Protein AF-A0A0L0LMF9-F1 (afdb_monomer)

pLDDT: mean 89.51, std 10.09, range [42.53, 98.56]

Solvent-accessible surface area (backbone atoms only — not comparable to full-atom values): 13809 Å² total; per-residue (Å²): 118,90,74,51,60,65,56,55,60,66,45,49,64,57,49,50,52,52,50,50,46,48,54,51,46,51,50,54,50,37,60,72,52,73,46,78,56,67,59,53,53,75,69,63,35,60,9,50,51,41,33,52,51,20,43,52,50,6,49,52,45,20,50,51,11,60,71,67,48,87,76,81,86,41,71,69,61,45,50,51,55,45,50,52,53,45,54,51,48,46,53,51,55,55,50,50,54,52,47,39,39,61,65,62,39,63,90,43,64,53,60,59,41,20,72,72,46,23,40,2,50,13,35,26,46,19,16,43,30,36,13,49,9,38,21,39,12,22,8,47,42,18,37,83,65,41,69,63,56,26,54,51,35,33,52,52,43,54,50,48,54,41,48,50,54,50,49,50,21,66,76,68,42,77,45,56,55,60,48,34,19,72,72,42,30,45,12,29,6,37,38,51,3,26,51,33,31,20,46,17,45,42,40,13,62,43,30,25,54,77,68,84,44,70,74,60,51,55,48,50,27,53,53,44,46,55,51,39,53,53,46,51,54,51,42,46,49,48,26,40,64,73,69,53,66,83,54,52,75,68,51,27,45,76,69,49,32,44,69,60,20,47,55,42,20,51,45,32,28,49,54,30,48,57,54,48,60,74,78,113

Mean predicted aligned error: 5.06 Å

Sequence (280 aa):
MTALLPKLLLLLPYLGVAVLTLVISDFLLRIRERSTSSAEFLAGNNAIGLRRGGFLLGTLIGFSGILVGESSGNLTADLIVTAEYAGLLIVMMQIALLVNDALVLPNVANSSAVKGGNSAVAATEVGSMVATGLIAHAAIGGANGGMLPVIAFFALGQLALVFMAWSFSLVHGKAALVKEVEAGNLSAGVIMGAKFWAFGLIIAMAAGGQFTGWAEDLTAFGITAAAGLLFLYIAGWLVDFLIVRWQTLEQMVSTKNVASALAYGGGQVGMAYAVSVLVF

Radius of gyration: 19.15 Å; Cα contacts (8 Å, |Δi|>4): 407; chains: 1; bounding box: 56×45×50 Å

Structure (mmCIF, N/CA/C/O backbone):
data_AF-A0A0L0LMF9-F1
#
_entry.id   AF-A0A0L0LMF9-F1
#
loop_
_atom_site.group_PDB
_atom_site.id
_atom_site.type_symbol
_atom_site.label_atom_id
_atom_site.label_alt_id
_atom_site.label_comp_id
_atom_site.label_asym_id
_atom_site.label_entity_id
_atom_site.label_seq_id
_atom_site.pdbx_PDB_ins_code
_atom_site.Cartn_x
_atom_site.Cartn_y
_atom_site.Cartn_z
_atom_site.occupancy
_atom_site.B_iso_or_equiv
_atom_site.auth_seq_id
_atom_site.auth_comp_id
_atom_site.auth_asym_id
_atom_site.auth_atom_id
_atom_site.pdbx_PDB_model_num
ATOM 1 N N . MET A 1 1 ? 34.994 12.174 -0.361 1.00 53.03 1 MET A N 1
ATOM 2 C CA . MET A 1 1 ? 34.018 13.255 -0.659 1.00 53.03 1 MET A CA 1
ATOM 3 C C . MET A 1 1 ? 33.922 13.612 -2.146 1.00 53.03 1 MET A C 1
ATOM 5 O O . MET A 1 1 ? 32.840 13.974 -2.583 1.00 53.03 1 MET A O 1
ATOM 9 N N . THR A 1 2 ? 34.984 13.465 -2.944 1.00 58.16 2 THR A N 1
ATOM 10 C CA . THR A 1 2 ? 35.048 13.866 -4.367 1.00 58.16 2 THR A CA 1
ATOM 11 C C . THR A 1 2 ? 34.159 13.071 -5.342 1.00 58.16 2 THR A C 1
ATOM 13 O O . THR A 1 2 ? 33.887 13.561 -6.429 1.00 58.16 2 THR A O 1
ATOM 16 N N . ALA A 1 3 ? 33.634 11.899 -4.958 1.00 68.69 3 ALA A N 1
ATOM 17 C CA . ALA A 1 3 ? 32.746 11.076 -5.799 1.00 68.69 3 ALA A CA 1
ATOM 18 C C . ALA A 1 3 ? 31.245 11.153 -5.433 1.00 68.69 3 ALA A C 1
ATOM 20 O O . ALA A 1 3 ? 30.414 10.558 -6.115 1.00 68.69 3 ALA A O 1
ATOM 21 N N . LEU A 1 4 ? 30.887 11.851 -4.348 1.00 75.00 4 LEU A N 1
ATOM 22 C CA . LEU A 1 4 ? 29.507 11.915 -3.839 1.00 75.00 4 LEU A CA 1
ATOM 23 C C . LEU A 1 4 ? 28.698 13.030 -4.507 1.00 75.00 4 LEU A C 1
ATOM 25 O O . LEU A 1 4 ? 27.553 12.816 -4.890 1.00 75.00 4 LEU A O 1
ATOM 29 N N . LEU A 1 5 ? 29.312 14.200 -4.696 1.00 78.81 5 LEU A N 1
ATOM 30 C CA . LEU A 1 5 ? 28.641 15.367 -5.267 1.00 78.81 5 LEU A CA 1
ATOM 31 C C . LEU A 1 5 ? 28.104 15.123 -6.695 1.00 78.81 5 LEU A C 1
ATOM 33 O O . LEU A 1 5 ? 26.936 15.430 -6.926 1.00 78.81 5 LEU A O 1
ATOM 37 N N . PRO A 1 6 ? 28.855 14.505 -7.632 1.00 81.44 6 PRO A N 1
ATOM 38 C CA . PRO A 1 6 ? 28.334 14.221 -8.972 1.00 81.44 6 PRO A CA 1
ATOM 39 C C . PRO A 1 6 ? 27.151 13.242 -8.960 1.00 81.44 6 PRO A C 1
ATOM 41 O O . PRO A 1 6 ? 26.196 13.425 -9.708 1.00 81.44 6 PRO A O 1
ATOM 44 N N . LYS A 1 7 ? 27.173 12.238 -8.070 1.00 79.31 7 LYS A N 1
ATOM 45 C CA . LYS A 1 7 ? 26.067 11.280 -7.914 1.00 79.31 7 LYS A CA 1
ATOM 46 C C . LYS A 1 7 ? 24.803 11.955 -7.384 1.00 79.31 7 LYS A C 1
ATOM 48 O O . LYS A 1 7 ? 23.722 11.690 -7.890 1.00 79.31 7 LYS A O 1
ATOM 53 N N . LEU A 1 8 ? 24.937 12.855 -6.409 1.00 81.00 8 LEU A N 1
ATOM 54 C CA . LEU A 1 8 ? 23.803 13.608 -5.864 1.00 81.00 8 LEU A CA 1
ATOM 55 C C . LEU A 1 8 ? 23.177 14.545 -6.904 1.00 81.00 8 LEU A C 1
ATOM 57 O O . LEU A 1 8 ? 21.956 14.647 -6.973 1.00 81.00 8 LEU A O 1
ATOM 61 N N . LEU A 1 9 ? 23.994 15.191 -7.741 1.00 84.44 9 LEU A N 1
ATOM 62 C CA . LEU A 1 9 ? 23.497 16.052 -8.819 1.00 84.44 9 LEU A CA 1
ATOM 63 C C . LEU A 1 9 ? 22.709 15.263 -9.873 1.00 84.44 9 LEU A C 1
ATOM 65 O O . LEU A 1 9 ? 21.693 15.754 -10.359 1.00 84.44 9 LEU A O 1
ATOM 69 N N . LEU A 1 10 ? 23.125 14.029 -10.174 1.00 84.69 10 LEU A N 1
ATOM 70 C CA . LEU A 1 10 ? 22.403 13.141 -11.089 1.00 84.69 10 LEU A CA 1
ATOM 71 C C . LEU A 1 10 ? 21.043 12.683 -10.550 1.00 84.69 10 LEU A C 1
ATOM 73 O O . LEU A 1 10 ? 20.192 12.321 -11.351 1.00 84.69 10 LEU A O 1
ATOM 77 N N . LEU A 1 11 ? 20.805 12.729 -9.234 1.00 85.81 11 LEU A N 1
ATOM 78 C CA . LEU A 1 11 ? 19.508 12.378 -8.640 1.00 85.81 11 LEU A CA 1
ATOM 79 C C . LEU A 1 11 ? 18.470 13.503 -8.747 1.00 85.81 11 LEU A C 1
ATOM 81 O O . LEU A 1 11 ? 17.275 13.232 -8.646 1.00 85.81 11 LEU A O 1
ATOM 85 N N . LEU A 1 12 ? 18.888 14.758 -8.957 1.00 90.06 12 LEU A N 1
ATOM 86 C CA . LEU A 1 12 ? 17.972 15.906 -8.979 1.00 90.06 12 LEU A CA 1
ATOM 87 C C . LEU A 1 12 ? 16.895 15.815 -10.075 1.00 90.06 12 LEU A C 1
ATOM 89 O O . LEU A 1 12 ? 15.735 16.092 -9.766 1.00 90.06 12 LEU A O 1
ATOM 93 N N . PRO A 1 13 ? 17.203 15.404 -11.322 1.00 92.69 13 PRO A N 1
ATOM 94 C CA . PRO A 1 13 ? 16.177 15.225 -12.346 1.00 92.69 13 PRO A CA 1
ATOM 95 C C . PRO A 1 13 ? 15.153 14.142 -11.977 1.00 92.69 13 PRO A C 1
ATOM 97 O O . PRO A 1 13 ? 13.953 14.375 -12.105 1.00 92.69 13 PRO A O 1
ATOM 100 N N . TYR A 1 14 ? 15.603 13.003 -11.436 1.00 92.75 14 TYR A N 1
ATOM 101 C CA . TYR A 1 14 ? 14.717 11.924 -10.977 1.00 92.75 14 TYR A CA 1
ATOM 102 C C . TYR A 1 14 ? 13.846 12.360 -9.797 1.00 92.75 14 TYR A C 1
ATOM 104 O O . TYR A 1 14 ? 12.657 12.051 -9.761 1.00 92.75 14 TYR A O 1
ATOM 112 N N . LEU A 1 15 ? 14.403 13.144 -8.866 1.00 92.69 15 LEU A N 1
ATOM 113 C CA . LEU A 1 15 ? 13.636 13.781 -7.797 1.00 92.69 15 LEU A CA 1
ATOM 114 C C . LEU A 1 15 ? 12.569 14.725 -8.368 1.00 92.69 15 LEU A C 1
ATOM 116 O O . LEU A 1 15 ? 11.448 14.746 -7.870 1.00 92.69 15 LEU A O 1
ATOM 120 N N . GLY A 1 16 ? 12.889 15.470 -9.430 1.00 95.62 16 GLY A N 1
ATOM 121 C CA . GLY A 1 16 ? 11.922 16.290 -10.157 1.00 95.62 16 GLY A CA 1
ATOM 122 C C . GLY A 1 16 ? 10.739 15.468 -10.674 1.00 95.62 16 GLY A C 1
ATOM 123 O O . GLY A 1 16 ? 9.590 15.832 -10.427 1.00 95.62 16 GLY A O 1
ATOM 124 N N . VAL A 1 17 ? 11.003 14.321 -11.309 1.00 96.88 17 VAL A N 1
ATOM 125 C CA . VAL A 1 17 ? 9.946 13.403 -11.774 1.00 96.88 17 VAL A CA 1
ATOM 126 C C . VAL A 1 17 ? 9.158 12.814 -10.597 1.00 96.88 17 VAL A C 1
ATOM 128 O O . VAL A 1 17 ? 7.930 12.753 -10.660 1.00 96.88 17 VAL A O 1
ATOM 131 N N . ALA A 1 18 ? 9.817 12.454 -9.493 1.00 96.25 18 ALA A N 1
ATOM 132 C CA . ALA A 1 18 ? 9.153 11.959 -8.284 1.00 96.25 18 ALA A CA 1
ATOM 133 C C . ALA A 1 18 ? 8.195 13.004 -7.686 1.00 96.25 18 ALA A C 1
ATOM 135 O O . ALA A 1 18 ? 7.046 12.699 -7.364 1.00 96.25 18 ALA A O 1
ATOM 136 N N . VAL A 1 19 ? 8.638 14.262 -7.588 1.00 96.81 19 VAL A N 1
ATOM 137 C CA . VAL A 1 19 ? 7.816 15.378 -7.099 1.00 96.81 19 VAL A CA 1
ATOM 138 C C . VAL A 1 19 ? 6.634 15.628 -8.032 1.00 96.81 19 VAL A C 1
ATOM 140 O O . VAL A 1 19 ? 5.511 15.776 -7.554 1.00 96.81 19 VAL A O 1
ATOM 143 N N . LEU A 1 20 ? 6.843 15.621 -9.353 1.00 97.56 20 LEU A N 1
ATOM 144 C CA . LEU A 1 20 ? 5.748 15.746 -10.320 1.00 97.56 20 LEU A CA 1
ATOM 145 C C . LEU A 1 20 ? 4.743 14.597 -10.184 1.00 97.56 20 LEU A C 1
ATOM 147 O O . LEU A 1 20 ? 3.538 14.840 -10.175 1.00 97.56 20 LEU A O 1
ATOM 151 N N . THR A 1 21 ? 5.228 13.369 -9.997 1.00 97.94 21 THR A N 1
ATOM 152 C CA . THR A 1 21 ? 4.391 12.183 -9.767 1.00 97.94 21 THR A CA 1
ATOM 153 C C . THR A 1 21 ? 3.502 12.371 -8.543 1.00 97.94 21 THR A C 1
ATOM 155 O O . THR A 1 21 ? 2.294 12.143 -8.619 1.00 97.94 21 THR A O 1
ATOM 158 N N . LEU A 1 22 ? 4.065 12.855 -7.431 1.00 95.94 22 LEU A N 1
ATOM 159 C CA . LEU A 1 22 ? 3.297 13.158 -6.225 1.00 95.94 22 LEU A CA 1
ATOM 160 C C . LEU A 1 22 ? 2.266 14.259 -6.455 1.00 95.94 22 LEU A C 1
ATOM 162 O O . LEU A 1 22 ? 1.112 14.094 -6.073 1.00 95.94 22 LEU A O 1
ATOM 166 N N . VAL A 1 23 ? 2.665 15.371 -7.077 1.00 95.81 23 VAL A N 1
ATOM 167 C CA . VAL A 1 23 ? 1.785 16.525 -7.308 1.00 95.81 23 VAL A CA 1
ATOM 168 C C . VAL A 1 23 ? 0.602 16.142 -8.194 1.00 95.81 23 VAL A C 1
ATOM 170 O O . VAL A 1 23 ? -0.532 16.518 -7.893 1.00 95.81 23 VAL A O 1
ATOM 173 N N . ILE A 1 24 ? 0.844 15.375 -9.259 1.00 97.00 24 ILE A N 1
ATOM 174 C CA . ILE A 1 24 ? -0.209 14.913 -10.169 1.00 97.00 24 ILE A CA 1
ATOM 175 C C . ILE A 1 24 ? -1.116 13.902 -9.462 1.00 97.00 24 ILE A C 1
ATOM 177 O O . ILE A 1 24 ? -2.335 14.065 -9.492 1.00 97.00 24 ILE A O 1
ATOM 181 N N . SER A 1 25 ? -0.552 12.900 -8.780 1.00 95.69 25 SER A N 1
ATOM 182 C CA . SER A 1 25 ? -1.340 11.891 -8.053 1.00 95.69 25 SER A CA 1
ATOM 183 C C . SER A 1 25 ? -2.226 12.542 -6.987 1.00 95.69 25 SER A C 1
ATOM 185 O O . SER A 1 25 ? -3.420 12.263 -6.893 1.00 95.69 25 SER A O 1
ATOM 187 N N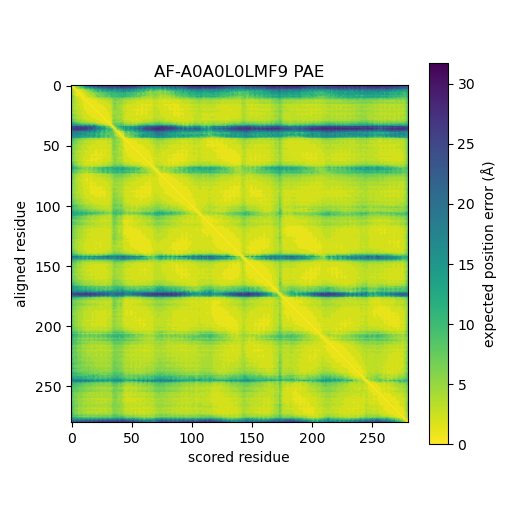 . ASP A 1 26 ? -1.664 13.480 -6.225 1.00 93.00 26 ASP A N 1
ATOM 188 C CA . ASP A 1 26 ? -2.382 14.275 -5.233 1.00 93.00 26 ASP A CA 1
ATOM 189 C C . ASP A 1 26 ? -3.517 15.105 -5.839 1.00 93.00 26 ASP A C 1
ATOM 191 O O . ASP A 1 26 ? -4.615 15.194 -5.289 1.00 93.00 26 ASP A O 1
ATOM 195 N N . PHE A 1 27 ? -3.257 15.746 -6.977 1.00 92.38 27 PHE A N 1
ATOM 196 C CA . PHE A 1 27 ? -4.260 16.520 -7.693 1.00 92.38 27 PHE A CA 1
ATOM 197 C C . PHE A 1 27 ? -5.433 15.639 -8.148 1.00 92.38 27 PHE A C 1
ATOM 199 O O . PHE A 1 27 ? -6.592 16.008 -7.946 1.00 92.38 27 PHE A O 1
ATOM 206 N N . LEU A 1 28 ? -5.152 14.449 -8.686 1.00 93.06 28 LEU A N 1
ATOM 207 C CA . LEU A 1 28 ? -6.183 13.492 -9.093 1.00 93.06 28 LEU A CA 1
ATOM 208 C C . LEU A 1 28 ? -6.985 12.958 -7.897 1.00 93.06 28 LEU A C 1
ATOM 210 O O . LEU A 1 28 ? -8.206 12.812 -7.996 1.00 93.06 28 LEU A O 1
ATOM 214 N N . LEU A 1 29 ? -6.332 12.711 -6.757 1.00 90.69 29 LEU A N 1
ATOM 215 C CA . LEU A 1 29 ? -7.013 12.345 -5.513 1.00 90.69 29 LEU A CA 1
ATOM 216 C C . LEU A 1 29 ? -7.988 13.446 -5.066 1.00 90.69 29 LEU A C 1
ATOM 218 O O . LEU A 1 29 ? -9.147 13.157 -4.771 1.00 90.69 29 LEU A O 1
ATOM 222 N N . ARG A 1 30 ? -7.566 14.716 -5.103 1.00 87.44 30 ARG A N 1
ATOM 223 C CA . ARG A 1 30 ? -8.426 15.860 -4.750 1.00 87.44 30 ARG A CA 1
ATOM 224 C C . ARG A 1 30 ? -9.643 15.997 -5.665 1.00 87.44 30 ARG A C 1
ATOM 226 O O . ARG A 1 30 ? -10.746 16.254 -5.178 1.00 87.44 30 ARG A O 1
ATOM 233 N N . ILE A 1 31 ? -9.469 15.787 -6.975 1.00 86.44 31 ILE A N 1
ATOM 234 C CA . ILE A 1 31 ? -10.590 15.765 -7.932 1.00 86.44 31 ILE A CA 1
ATOM 235 C C . ILE A 1 31 ? -11.597 14.685 -7.537 1.00 86.44 31 ILE A C 1
ATOM 237 O O . ILE A 1 31 ? -12.797 14.958 -7.459 1.00 86.44 31 ILE A O 1
ATOM 241 N N . ARG A 1 32 ? -11.113 13.469 -7.264 1.00 83.38 32 ARG A N 1
ATOM 242 C CA . ARG A 1 32 ? -11.959 12.337 -6.871 1.00 83.38 32 ARG A CA 1
ATOM 243 C C . ARG A 1 32 ? -12.747 12.633 -5.603 1.00 83.38 32 ARG A C 1
ATOM 245 O O . ARG A 1 32 ? -13.941 12.355 -5.542 1.00 83.38 32 ARG A O 1
ATOM 252 N N . GLU A 1 33 ? -12.096 13.223 -4.612 1.00 78.38 33 GLU A N 1
ATOM 253 C CA . GLU A 1 33 ? -12.740 13.559 -3.350 1.00 78.38 33 GLU A CA 1
ATOM 254 C C . GLU A 1 33 ? -13.797 14.656 -3.514 1.00 78.38 33 GLU A C 1
ATOM 256 O O . GLU A 1 33 ? -14.618 14.817 -2.618 1.00 78.38 33 GLU A O 1
ATOM 261 N N . ARG A 1 34 ? -13.842 15.396 -4.636 1.00 72.31 34 ARG A N 1
ATOM 262 C CA . ARG A 1 34 ? -14.682 16.598 -4.813 1.00 72.31 34 ARG A CA 1
ATOM 263 C C . ARG A 1 34 ? -14.535 17.553 -3.621 1.00 72.31 34 ARG A C 1
ATOM 265 O O . ARG A 1 34 ? -15.528 18.071 -3.108 1.00 72.31 34 ARG A O 1
ATOM 272 N N . SER A 1 35 ? -13.327 17.678 -3.076 1.00 57.75 35 SER A N 1
ATOM 273 C CA . SER A 1 35 ? -13.041 18.538 -1.928 1.00 57.75 35 SER A CA 1
ATOM 274 C C . SER A 1 35 ? -12.207 19.728 -2.377 1.00 57.75 35 SER A C 1
ATOM 276 O O . SER A 1 35 ? -11.198 19.575 -3.064 1.00 57.75 35 SER A O 1
ATOM 278 N N . THR A 1 36 ? -12.586 20.928 -1.942 1.00 54.53 36 THR A N 1
ATOM 279 C CA . THR A 1 36 ? -11.653 22.053 -1.827 1.00 54.53 36 THR A CA 1
ATOM 280 C C . THR A 1 36 ? -10.790 21.808 -0.583 1.00 54.53 36 THR A C 1
ATOM 282 O O . THR A 1 36 ? -10.945 22.494 0.428 1.00 54.53 36 THR A O 1
ATOM 285 N N . SER A 1 37 ? -9.929 20.780 -0.634 1.00 55.88 37 SER A N 1
ATOM 286 C CA . SER A 1 37 ? -9.263 20.141 0.519 1.00 55.88 37 SER A CA 1
ATOM 287 C C . SER A 1 37 ? -8.505 21.085 1.455 1.00 55.88 37 SER A C 1
ATOM 289 O O . SER A 1 37 ? -8.193 20.702 2.578 1.00 55.88 37 SER A O 1
ATOM 291 N N . SER A 1 38 ? -8.215 22.320 1.043 1.00 58.41 38 SER A N 1
ATOM 292 C CA . SER A 1 38 ? -7.580 23.326 1.891 1.00 58.41 38 SER A CA 1
ATOM 293 C C . SER A 1 38 ? -8.402 23.629 3.148 1.00 58.41 38 SER A C 1
ATOM 295 O O . SER A 1 38 ? -7.829 23.697 4.224 1.00 58.41 38 SER A O 1
ATOM 297 N N . ALA A 1 39 ? -9.731 23.763 3.060 1.00 61.56 39 ALA A N 1
ATOM 298 C CA . ALA A 1 39 ? -10.544 24.156 4.217 1.00 61.56 39 ALA A CA 1
ATOM 299 C C . ALA A 1 39 ? -10.689 23.027 5.254 1.00 61.56 39 ALA A C 1
ATOM 301 O O . ALA A 1 39 ? -10.531 23.266 6.445 1.00 61.56 39 ALA A O 1
ATOM 302 N N . GLU A 1 40 ? -10.933 21.791 4.809 1.00 63.25 40 GLU A N 1
ATOM 303 C CA . GLU A 1 40 ? -11.112 20.628 5.695 1.00 63.25 40 GLU A CA 1
ATOM 304 C C . GLU A 1 40 ? -9.788 20.179 6.337 1.00 63.25 40 GLU A C 1
ATOM 306 O O . GLU A 1 40 ? -9.759 19.777 7.501 1.00 63.25 40 GLU A O 1
ATOM 311 N N . PHE A 1 41 ? -8.673 20.286 5.603 1.00 63.38 41 PHE A N 1
ATOM 312 C CA . PHE A 1 41 ? -7.341 20.009 6.140 1.00 63.38 41 PHE A CA 1
ATOM 313 C C . PHE A 1 41 ? -6.914 21.082 7.152 1.00 63.38 41 PHE A C 1
ATOM 315 O O . PHE A 1 41 ? -6.427 20.747 8.229 1.00 63.38 41 PHE A O 1
ATOM 322 N N . LEU A 1 42 ? -7.155 22.366 6.853 1.00 64.12 42 LEU A N 1
ATOM 323 C CA . LEU A 1 42 ? -6.916 23.469 7.796 1.00 64.12 42 LEU A CA 1
ATOM 324 C C . LEU A 1 42 ? -7.856 23.419 9.011 1.00 64.12 42 LEU A C 1
ATOM 326 O O . LEU A 1 42 ? -7.495 23.916 10.073 1.00 64.12 42 LEU A O 1
ATOM 330 N N . ALA A 1 43 ? -9.021 22.779 8.881 1.00 72.31 43 ALA A N 1
ATOM 331 C CA . ALA A 1 43 ? -9.929 22.493 9.990 1.00 72.31 43 ALA A CA 1
ATOM 332 C C . ALA A 1 43 ? -9.485 21.300 10.865 1.00 72.31 43 ALA A C 1
ATOM 334 O O . ALA A 1 43 ? -10.148 20.999 11.855 1.00 72.31 43 ALA A O 1
ATOM 335 N N . GLY A 1 44 ? -8.379 20.621 10.531 1.00 81.06 44 GLY A N 1
ATOM 336 C CA . GLY A 1 44 ? -7.805 19.554 11.355 1.00 81.06 44 GLY A CA 1
ATOM 337 C C . GLY A 1 44 ? -8.461 18.180 11.186 1.00 81.06 44 GLY A C 1
ATOM 338 O O . GLY A 1 44 ? -8.436 17.375 12.116 1.00 81.06 44 GLY A O 1
ATOM 339 N N . ASN A 1 45 ? -9.055 17.877 10.023 1.00 89.75 45 ASN A N 1
ATOM 340 C CA . ASN A 1 45 ? -9.593 16.539 9.767 1.00 89.75 45 ASN A CA 1
ATOM 341 C C . ASN A 1 45 ? -8.463 15.499 9.588 1.00 89.75 45 ASN A C 1
ATOM 343 O O . ASN A 1 45 ? -7.891 15.338 8.504 1.00 89.75 45 ASN A O 1
ATOM 347 N N . ASN A 1 46 ? -8.196 14.742 10.656 1.00 91.00 46 ASN A N 1
ATOM 348 C CA . ASN A 1 46 ? -7.178 13.688 10.692 1.00 91.00 46 ASN A CA 1
ATOM 349 C C . ASN A 1 46 ? -7.391 12.586 9.643 1.00 91.00 46 ASN A C 1
ATOM 351 O O . ASN A 1 46 ? -6.412 12.041 9.141 1.00 91.00 46 ASN A O 1
ATOM 355 N N . ALA A 1 47 ? -8.636 12.261 9.279 1.00 93.19 47 ALA A N 1
ATOM 356 C CA . ALA A 1 47 ? -8.914 11.210 8.303 1.00 93.19 47 ALA A CA 1
ATOM 357 C C . ALA A 1 47 ? -8.418 11.601 6.901 1.00 93.19 47 ALA A C 1
ATOM 359 O O . ALA A 1 47 ? -7.784 10.790 6.226 1.00 93.19 47 ALA A O 1
ATOM 360 N N . ILE A 1 48 ? -8.640 12.855 6.486 1.00 91.25 48 ILE A N 1
ATOM 361 C CA . ILE A 1 48 ? -8.118 13.380 5.211 1.00 91.25 48 ILE A CA 1
ATOM 362 C C . ILE A 1 48 ? -6.587 13.364 5.231 1.00 91.25 48 ILE A C 1
ATOM 364 O O . ILE A 1 48 ? -5.958 12.927 4.267 1.00 91.25 48 ILE A O 1
ATOM 368 N N . GLY A 1 49 ? -5.984 13.797 6.344 1.00 91.00 49 GLY A N 1
ATOM 369 C CA . GLY A 1 49 ? -4.532 13.769 6.517 1.00 91.00 49 GLY A CA 1
ATOM 370 C C . GLY A 1 49 ? -3.943 12.362 6.408 1.00 91.00 49 GLY A C 1
ATOM 371 O O . GLY A 1 49 ? -2.972 12.167 5.678 1.00 91.00 49 GLY A O 1
ATOM 372 N N . LEU A 1 50 ? -4.565 11.378 7.062 1.00 94.12 50 LEU A N 1
ATOM 373 C CA . LEU A 1 50 ? -4.163 9.973 7.000 1.00 94.12 50 LEU A CA 1
ATOM 374 C C . LEU A 1 50 ? -4.277 9.411 5.581 1.00 94.12 50 LEU A C 1
ATOM 376 O O . LEU A 1 50 ? -3.285 8.900 5.064 1.00 94.12 50 LEU A O 1
ATOM 380 N N . ARG A 1 51 ? -5.439 9.545 4.925 1.00 94.12 51 ARG A N 1
ATOM 381 C CA . ARG A 1 51 ? -5.659 9.038 3.557 1.00 94.12 51 ARG A CA 1
ATOM 382 C C . ARG A 1 51 ? -4.639 9.623 2.584 1.00 94.12 51 ARG A C 1
ATOM 384 O O . ARG A 1 51 ? -3.979 8.879 1.862 1.00 94.12 51 ARG A O 1
ATOM 391 N N . ARG A 1 52 ? -4.469 10.949 2.602 1.00 92.81 52 ARG A N 1
ATOM 392 C CA . ARG A 1 52 ? -3.523 11.657 1.731 1.00 92.81 52 ARG A CA 1
ATOM 393 C C . ARG A 1 52 ? -2.082 11.242 2.016 1.00 92.81 52 ARG A C 1
ATOM 395 O O . ARG A 1 52 ? -1.349 10.925 1.086 1.00 92.81 52 ARG A O 1
ATOM 402 N N . GLY A 1 53 ? -1.684 11.196 3.287 1.00 94.19 53 GLY A N 1
ATOM 403 C CA . GLY A 1 53 ? -0.344 10.771 3.692 1.00 94.19 53 GLY A CA 1
ATOM 404 C C . GLY A 1 53 ? -0.029 9.340 3.253 1.00 94.19 53 GLY A C 1
ATOM 405 O O . GLY A 1 53 ? 1.015 9.102 2.650 1.00 94.19 53 GLY A O 1
ATOM 406 N N . GLY A 1 54 ? -0.953 8.404 3.481 1.00 96.19 54 GLY A N 1
ATOM 407 C CA . GLY A 1 54 ? -0.804 7.009 3.066 1.00 96.19 54 GLY A CA 1
ATOM 408 C C . GLY A 1 54 ? -0.761 6.830 1.550 1.00 96.19 54 GLY A C 1
ATOM 409 O O . GLY A 1 54 ? 0.058 6.066 1.046 1.00 96.19 54 GLY A O 1
ATOM 410 N N . PHE A 1 55 ? -1.586 7.573 0.812 1.00 96.69 55 PHE A N 1
ATOM 411 C CA . PHE A 1 55 ? -1.585 7.550 -0.649 1.00 96.69 55 PHE A CA 1
ATOM 412 C C . PHE A 1 55 ? -0.270 8.081 -1.241 1.00 96.69 55 PHE A C 1
ATOM 414 O O . PHE A 1 55 ? 0.309 7.446 -2.124 1.00 96.69 55 PHE A O 1
ATOM 421 N N . LEU A 1 56 ? 0.246 9.203 -0.726 1.00 96.50 56 LEU A N 1
ATOM 422 C CA . LEU A 1 56 ? 1.535 9.757 -1.157 1.00 96.50 56 LEU A CA 1
ATOM 423 C C . LEU A 1 56 ? 2.702 8.832 -0.789 1.00 96.50 56 LEU A C 1
ATOM 425 O O . LEU A 1 56 ? 3.595 8.626 -1.610 1.00 96.50 56 LEU A O 1
ATOM 429 N N . LEU A 1 57 ? 2.672 8.233 0.407 1.00 98.00 57 LEU A N 1
ATOM 430 C CA . LEU A 1 57 ? 3.666 7.249 0.835 1.00 98.00 57 LEU A CA 1
ATOM 431 C C . LEU A 1 57 ? 3.668 6.024 -0.089 1.00 98.00 57 LEU A C 1
ATOM 433 O O . LEU A 1 57 ? 4.719 5.657 -0.604 1.00 98.00 57 LEU A O 1
ATOM 437 N N . GLY A 1 58 ? 2.500 5.429 -0.347 1.00 98.38 58 GLY A N 1
ATOM 438 C CA . GLY A 1 58 ? 2.364 4.304 -1.274 1.00 98.38 58 GLY A CA 1
ATOM 439 C C . GLY A 1 58 ? 2.845 4.649 -2.684 1.00 98.38 58 GLY A C 1
ATOM 440 O O . GLY A 1 58 ? 3.589 3.880 -3.287 1.00 98.38 58 GLY A O 1
ATOM 441 N N . THR A 1 59 ? 2.513 5.845 -3.175 1.00 98.38 59 THR A N 1
ATOM 442 C CA . THR A 1 59 ? 2.970 6.326 -4.488 1.00 98.38 59 THR A CA 1
ATOM 443 C C . THR A 1 59 ? 4.496 6.420 -4.548 1.00 98.38 59 THR A C 1
ATOM 445 O O . THR A 1 59 ? 5.092 5.955 -5.514 1.00 98.38 59 THR A O 1
ATOM 448 N N . LEU A 1 60 ? 5.158 6.958 -3.518 1.00 97.69 60 LEU A N 1
ATOM 449 C CA . LEU A 1 60 ? 6.625 7.018 -3.478 1.00 97.69 60 LEU A CA 1
ATOM 450 C C . LEU A 1 60 ? 7.284 5.646 -3.334 1.00 97.69 60 LEU A C 1
ATOM 452 O O . LEU A 1 60 ? 8.344 5.424 -3.918 1.00 97.69 60 LEU A O 1
ATOM 456 N N . ILE A 1 61 ? 6.668 4.725 -2.589 1.00 97.88 61 ILE A N 1
ATOM 457 C CA . ILE A 1 61 ? 7.143 3.341 -2.521 1.00 97.88 61 ILE A CA 1
ATOM 458 C C . ILE A 1 61 ? 7.102 2.737 -3.927 1.00 97.88 61 ILE A C 1
ATOM 460 O O . ILE A 1 61 ? 8.130 2.270 -4.405 1.00 97.88 61 ILE A O 1
ATOM 464 N N . GLY A 1 62 ? 5.980 2.848 -4.640 1.00 97.56 62 GLY A N 1
ATOM 465 C CA . GLY A 1 62 ? 5.876 2.393 -6.030 1.00 97.56 62 GLY A CA 1
ATOM 466 C C . GLY A 1 62 ? 6.892 3.062 -6.955 1.00 97.56 62 GLY A C 1
ATOM 467 O O . GLY A 1 62 ? 7.566 2.386 -7.730 1.00 97.56 62 GLY A O 1
ATOM 468 N N . PHE A 1 63 ? 7.081 4.377 -6.809 1.00 97.06 63 PHE A N 1
ATOM 469 C CA . PHE A 1 63 ? 8.046 5.147 -7.594 1.00 97.06 63 PHE A CA 1
ATOM 470 C C . PHE A 1 63 ? 9.476 4.650 -7.387 1.00 97.06 63 PHE A C 1
ATOM 472 O O . PHE A 1 63 ? 10.266 4.638 -8.325 1.00 97.06 63 PHE A O 1
ATOM 479 N N . SER A 1 64 ? 9.818 4.189 -6.181 1.00 95.06 64 SER A N 1
ATOM 480 C CA . SER A 1 64 ? 11.157 3.657 -5.931 1.00 95.06 64 SER A CA 1
ATOM 481 C C . SER A 1 64 ? 11.478 2.414 -6.771 1.00 95.06 64 SER A C 1
ATOM 483 O O . SER A 1 64 ? 12.651 2.173 -7.020 1.00 95.06 64 SER A O 1
ATOM 485 N N . GLY A 1 65 ? 10.478 1.682 -7.285 1.00 92.56 65 GLY A N 1
ATOM 486 C CA . GLY A 1 65 ? 10.700 0.575 -8.229 1.00 92.56 65 GLY A CA 1
ATOM 487 C C . GLY A 1 65 ? 11.230 1.049 -9.583 1.00 92.56 65 GLY A C 1
ATOM 488 O O . GLY A 1 65 ? 12.061 0.383 -10.188 1.00 92.56 65 GLY A O 1
ATOM 489 N N . ILE A 1 66 ? 10.833 2.253 -10.012 1.00 93.44 66 ILE A N 1
ATOM 490 C CA . ILE A 1 66 ? 11.342 2.904 -11.231 1.00 93.44 66 ILE A CA 1
ATOM 491 C C . ILE A 1 66 ? 12.842 3.203 -11.088 1.00 93.44 66 ILE A C 1
ATOM 493 O O . ILE A 1 66 ? 13.596 3.104 -12.049 1.00 93.44 66 ILE A O 1
ATOM 497 N N . LEU A 1 67 ? 13.286 3.543 -9.873 1.00 90.38 67 LEU A N 1
ATOM 498 C CA . LEU A 1 67 ? 14.673 3.924 -9.590 1.00 90.38 67 LEU A CA 1
ATOM 499 C C . LEU A 1 67 ? 15.639 2.736 -9.487 1.00 90.38 67 LEU A C 1
ATOM 501 O O . LEU A 1 67 ? 16.848 2.951 -9.512 1.00 90.38 67 LEU A O 1
ATOM 505 N N . VAL A 1 68 ? 15.127 1.512 -9.333 1.00 86.19 68 VAL A N 1
ATOM 506 C CA . VAL A 1 68 ? 15.942 0.285 -9.260 1.00 86.19 68 VAL A CA 1
ATOM 507 C C . VAL A 1 68 ? 16.298 -0.246 -10.657 1.00 86.19 68 VAL A C 1
ATOM 509 O O . VAL A 1 68 ? 17.200 -1.070 -10.781 1.00 86.19 68 VAL A O 1
ATOM 512 N N . GLY A 1 69 ? 15.636 0.247 -11.710 1.00 79.00 69 GLY A N 1
ATOM 513 C CA . GLY A 1 69 ? 15.892 -0.163 -13.090 1.00 79.00 69 GLY A CA 1
ATOM 514 C C . GLY A 1 69 ? 17.323 0.112 -13.570 1.00 79.00 69 GLY A C 1
ATOM 515 O O . GLY A 1 69 ? 18.012 1.014 -13.088 1.00 79.00 69 GLY A O 1
ATOM 516 N N . GLU A 1 70 ? 17.770 -0.671 -14.552 1.00 79.44 70 GLU A N 1
ATOM 517 C CA . GLU A 1 70 ? 19.089 -0.501 -15.163 1.00 79.44 70 GLU A CA 1
ATOM 518 C C . GLU A 1 70 ? 19.168 0.807 -15.968 1.00 79.44 70 GLU A C 1
ATOM 520 O O . GLU A 1 70 ? 18.277 1.135 -16.751 1.00 79.44 70 GLU A O 1
ATOM 525 N N . SER A 1 71 ? 20.261 1.556 -15.794 1.00 82.44 71 SER A N 1
ATOM 526 C CA . SER A 1 71 ? 20.523 2.775 -16.568 1.00 82.44 71 SER A CA 1
ATOM 527 C C . SER A 1 71 ? 21.099 2.429 -17.938 1.00 82.44 71 SER A C 1
ATOM 529 O O . SER A 1 71 ? 22.041 1.643 -18.048 1.00 82.44 71 SER A O 1
ATOM 531 N N . SER A 1 72 ? 20.607 3.100 -18.982 1.00 85.00 72 SER A N 1
ATOM 532 C CA . SER A 1 72 ? 21.161 3.009 -20.339 1.00 85.00 72 SER A CA 1
ATOM 533 C C . SER A 1 72 ? 22.496 3.753 -20.504 1.00 85.00 72 SER A C 1
ATOM 535 O O . SER A 1 72 ? 23.094 3.740 -21.581 1.00 85.00 72 SER A O 1
ATOM 537 N N . GLY A 1 73 ? 22.954 4.464 -19.466 1.00 86.19 73 GLY A N 1
ATOM 538 C CA . GLY A 1 73 ? 24.084 5.394 -19.530 1.00 86.19 73 GLY A CA 1
ATOM 539 C C . GLY A 1 73 ? 23.752 6.725 -20.219 1.00 86.19 73 GLY A C 1
ATOM 540 O O . GLY A 1 73 ? 24.594 7.625 -20.246 1.00 86.19 73 GLY A O 1
ATOM 541 N N . ASN A 1 74 ? 22.533 6.886 -20.747 1.00 91.56 74 ASN A N 1
ATOM 542 C CA . ASN A 1 74 ? 22.034 8.119 -21.342 1.00 91.56 74 ASN A CA 1
ATOM 543 C C . ASN A 1 74 ? 20.935 8.725 -20.460 1.00 91.56 74 ASN A C 1
ATOM 545 O O . ASN A 1 74 ? 19.805 8.243 -20.428 1.00 91.56 74 ASN A O 1
ATOM 549 N N . LEU A 1 75 ? 21.254 9.842 -19.801 1.00 90.06 75 LEU A N 1
ATOM 550 C CA . LEU A 1 75 ? 20.343 10.510 -18.868 1.00 90.06 75 LEU A CA 1
ATOM 551 C C . LEU A 1 75 ? 18.994 10.887 -19.499 1.00 90.06 75 LEU A C 1
ATOM 553 O O . LEU A 1 75 ? 17.963 10.784 -18.845 1.00 90.06 75 LEU A O 1
ATOM 557 N N . THR A 1 76 ? 18.980 11.346 -20.751 1.00 93.00 76 THR A N 1
ATOM 558 C CA . THR A 1 76 ? 17.731 11.741 -21.415 1.00 93.00 76 THR A CA 1
ATOM 559 C C . THR A 1 76 ? 16.849 10.528 -21.684 1.00 93.00 76 THR A C 1
ATOM 561 O O . THR A 1 76 ? 15.649 10.595 -21.430 1.00 93.00 76 THR A O 1
ATOM 564 N N . ALA A 1 77 ? 17.431 9.422 -22.153 1.00 92.62 77 ALA A N 1
ATOM 565 C CA . ALA A 1 77 ? 16.695 8.181 -22.375 1.00 92.62 77 ALA A CA 1
ATOM 566 C C . ALA A 1 77 ? 16.143 7.618 -21.055 1.00 92.62 77 ALA A C 1
ATOM 568 O O . ALA A 1 77 ? 14.957 7.304 -20.973 1.00 92.62 77 ALA A O 1
ATOM 569 N N . ASP A 1 78 ? 16.964 7.592 -20.003 1.00 92.38 78 ASP A N 1
ATOM 570 C CA . ASP A 1 78 ? 16.559 7.107 -18.681 1.00 92.38 78 ASP A CA 1
ATOM 571 C C . ASP A 1 78 ? 15.423 7.958 -18.086 1.00 92.38 78 ASP A C 1
ATOM 573 O O . ASP A 1 78 ? 14.483 7.425 -17.493 1.00 92.38 78 ASP A O 1
ATOM 577 N N . LEU A 1 79 ? 15.447 9.283 -18.284 1.00 94.25 79 LEU A N 1
ATOM 578 C CA . LEU A 1 79 ? 14.374 10.175 -17.832 1.00 94.25 79 LEU A CA 1
ATOM 579 C C . LEU A 1 79 ? 13.066 9.990 -18.604 1.00 94.25 79 LEU A C 1
ATOM 581 O O . LEU A 1 79 ? 12.001 10.129 -18.003 1.00 94.25 79 LEU A O 1
ATOM 585 N N . ILE A 1 80 ? 13.125 9.670 -19.900 1.00 94.19 80 ILE A N 1
ATOM 586 C CA . ILE A 1 80 ? 11.929 9.348 -20.691 1.00 94.19 80 ILE A CA 1
ATOM 587 C C . ILE A 1 80 ? 11.285 8.071 -20.144 1.00 94.19 80 ILE A C 1
ATOM 589 O O . ILE A 1 80 ? 10.109 8.098 -19.789 1.00 94.19 80 ILE A O 1
ATOM 593 N 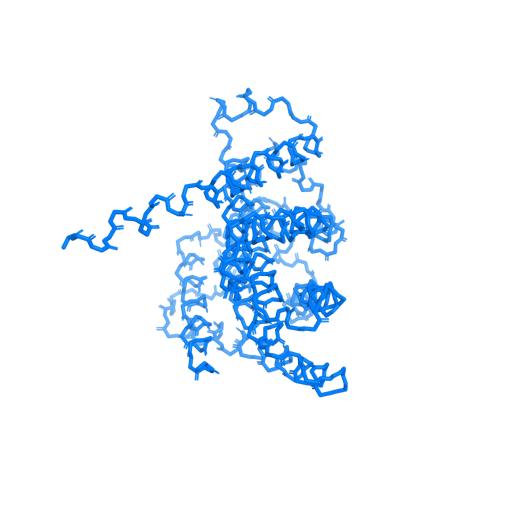N . VAL A 1 81 ? 12.067 7.001 -19.965 1.00 92.62 81 VAL A N 1
ATOM 594 C CA . VAL A 1 81 ? 11.578 5.733 -19.393 1.00 92.62 81 VAL A CA 1
ATOM 595 C C . VAL A 1 81 ? 11.035 5.940 -17.975 1.00 92.62 81 VAL A C 1
ATOM 597 O O . VAL A 1 81 ? 9.962 5.446 -17.629 1.00 92.62 81 VAL A O 1
ATOM 600 N N . THR A 1 82 ? 11.726 6.742 -17.160 1.00 94.81 82 THR A N 1
ATOM 601 C CA . THR A 1 82 ? 11.262 7.109 -15.814 1.00 94.81 82 THR A CA 1
ATOM 602 C C . THR A 1 82 ? 9.904 7.811 -15.870 1.00 94.81 82 THR A C 1
ATOM 604 O O . THR A 1 82 ? 9.013 7.488 -15.086 1.00 94.81 82 THR A O 1
ATOM 607 N N . ALA A 1 83 ? 9.721 8.762 -16.790 1.00 95.62 83 ALA A N 1
ATOM 608 C CA . ALA A 1 83 ? 8.463 9.486 -16.950 1.00 95.62 83 ALA A CA 1
ATOM 609 C C . ALA A 1 83 ? 7.321 8.580 -17.445 1.00 95.62 83 ALA A C 1
ATOM 611 O O . ALA A 1 83 ? 6.188 8.726 -16.986 1.00 95.62 83 ALA A O 1
ATOM 612 N N . GLU A 1 84 ? 7.609 7.623 -18.328 1.00 95.06 84 GLU A N 1
ATOM 613 C CA . GLU A 1 84 ? 6.641 6.633 -18.811 1.00 95.06 84 GLU A CA 1
ATOM 614 C C . GLU A 1 84 ? 6.132 5.738 -17.674 1.00 95.06 84 GLU A C 1
ATOM 616 O O . GLU A 1 84 ? 4.920 5.641 -17.453 1.00 95.06 84 GLU A O 1
ATOM 621 N N . TYR A 1 85 ? 7.040 5.142 -16.894 1.00 95.88 85 TYR A N 1
ATOM 622 C CA . TYR A 1 85 ? 6.654 4.322 -15.745 1.00 95.88 85 TYR A CA 1
ATOM 623 C C . TYR A 1 85 ? 6.025 5.143 -14.617 1.00 95.88 85 TYR A C 1
ATOM 625 O O . TYR A 1 85 ? 5.132 4.644 -13.935 1.00 95.88 85 TYR A O 1
ATOM 633 N N . ALA A 1 86 ? 6.415 6.408 -14.440 1.00 97.38 86 ALA A N 1
ATOM 634 C CA . ALA A 1 86 ? 5.743 7.313 -13.513 1.00 97.38 86 ALA A CA 1
ATOM 635 C C . ALA A 1 86 ? 4.289 7.570 -13.940 1.00 97.38 86 ALA A C 1
ATOM 637 O O . ALA A 1 86 ? 3.383 7.506 -13.110 1.00 97.38 86 ALA A O 1
ATOM 638 N N . GLY A 1 87 ? 4.044 7.794 -15.235 1.00 97.69 87 GLY A N 1
ATOM 639 C CA . GLY A 1 87 ? 2.697 7.910 -15.794 1.00 97.69 87 GLY A CA 1
ATOM 640 C C . GLY A 1 87 ? 1.859 6.652 -15.559 1.00 97.69 87 GLY A C 1
ATOM 641 O O . GLY A 1 87 ? 0.720 6.741 -15.095 1.00 97.69 87 GLY A O 1
ATOM 642 N N . LEU A 1 88 ? 2.444 5.477 -15.807 1.00 97.50 88 LEU A N 1
ATOM 643 C CA . LEU A 1 88 ? 1.805 4.188 -15.548 1.00 97.50 88 LEU A CA 1
ATOM 644 C C . LEU A 1 88 ? 1.481 4.003 -14.054 1.00 97.50 88 LEU A C 1
ATOM 646 O O . LEU A 1 88 ? 0.350 3.657 -13.712 1.00 97.50 88 LEU A O 1
ATOM 650 N N . LEU A 1 89 ? 2.429 4.309 -13.164 1.00 98.25 89 LEU A N 1
ATOM 651 C CA . LEU A 1 89 ? 2.252 4.242 -11.714 1.00 98.25 89 LEU A CA 1
ATOM 652 C C . LEU A 1 89 ? 1.101 5.135 -11.237 1.00 98.25 89 LEU A C 1
ATOM 654 O O . LEU A 1 89 ? 0.283 4.686 -10.438 1.00 98.25 89 LEU A O 1
ATOM 658 N N . ILE A 1 90 ? 0.993 6.370 -11.741 1.00 98.38 90 ILE A N 1
ATOM 659 C CA . ILE A 1 90 ? -0.127 7.268 -11.410 1.00 98.38 90 ILE A CA 1
ATOM 660 C C . ILE A 1 90 ? -1.455 6.575 -11.734 1.00 98.38 90 ILE A C 1
ATOM 662 O O . ILE A 1 90 ? -2.340 6.501 -10.882 1.00 98.38 90 ILE A O 1
ATOM 666 N N . VAL A 1 91 ? -1.592 6.018 -12.941 1.00 97.88 91 VAL A N 1
ATOM 667 C CA . VAL A 1 91 ? -2.812 5.312 -13.363 1.00 97.88 91 VAL A CA 1
ATOM 668 C C . VAL A 1 91 ? -3.097 4.109 -12.459 1.00 97.88 91 VAL A C 1
ATOM 670 O O . VAL A 1 91 ? -4.223 3.950 -11.987 1.00 97.88 91 VAL A O 1
ATOM 673 N N . MET A 1 92 ? -2.079 3.299 -12.166 1.00 97.75 92 MET A N 1
ATOM 674 C CA . MET A 1 92 ? -2.176 2.133 -11.281 1.00 97.75 92 MET A CA 1
ATOM 675 C C . MET A 1 92 ? -2.676 2.514 -9.882 1.00 97.75 92 MET A C 1
ATOM 677 O O . MET A 1 92 ? -3.622 1.904 -9.382 1.00 97.75 92 MET A O 1
ATOM 681 N N . MET A 1 93 ? -2.111 3.562 -9.276 1.00 97.88 93 MET A N 1
ATOM 682 C CA . MET A 1 93 ? -2.518 4.051 -7.954 1.00 97.88 93 MET A CA 1
ATOM 683 C C . MET A 1 93 ? -3.971 4.559 -7.950 1.00 97.88 93 MET A C 1
ATOM 685 O O . MET A 1 93 ? -4.723 4.283 -7.012 1.00 97.88 93 MET A O 1
ATOM 689 N N . GLN A 1 94 ? -4.418 5.236 -9.016 1.00 95.81 94 GLN A N 1
ATOM 690 C CA . GLN A 1 94 ? -5.814 5.677 -9.135 1.00 95.81 94 GLN A CA 1
ATOM 691 C C . GLN A 1 94 ? -6.791 4.502 -9.278 1.00 95.81 94 GLN A C 1
ATOM 693 O O . GLN A 1 94 ? -7.865 4.519 -8.667 1.00 95.81 94 GLN A O 1
ATOM 698 N N . ILE A 1 95 ? -6.421 3.482 -10.058 1.00 96.00 95 ILE A N 1
ATOM 699 C CA . ILE A 1 95 ? -7.209 2.253 -10.205 1.00 96.00 95 ILE A CA 1
ATOM 700 C C . ILE A 1 95 ? -7.297 1.519 -8.866 1.00 96.00 95 ILE A C 1
ATOM 702 O O . ILE A 1 95 ? -8.392 1.122 -8.475 1.00 96.00 95 ILE A O 1
ATOM 706 N N . ALA A 1 96 ? -6.197 1.400 -8.121 1.00 96.69 96 ALA A N 1
ATOM 707 C CA . ALA A 1 96 ? -6.192 0.750 -6.812 1.00 96.69 96 ALA A CA 1
ATOM 708 C C . ALA A 1 96 ? -7.151 1.425 -5.822 1.00 96.69 96 ALA A C 1
ATOM 710 O O . ALA A 1 96 ? -7.905 0.751 -5.120 1.00 96.69 96 ALA A O 1
ATOM 711 N N . LEU A 1 97 ? -7.215 2.761 -5.817 1.00 93.62 97 LEU A N 1
ATOM 712 C CA . LEU A 1 97 ? -8.219 3.466 -5.025 1.00 93.62 97 LEU A CA 1
ATOM 713 C C . LEU A 1 97 ? -9.652 3.097 -5.466 1.00 93.62 97 LEU A C 1
ATOM 715 O O . LEU A 1 97 ? -10.541 3.006 -4.626 1.00 93.62 97 LEU A O 1
ATOM 719 N N . LEU A 1 98 ? -9.933 2.935 -6.768 1.00 92.62 98 LEU A N 1
ATOM 720 C CA . LEU A 1 98 ? -11.268 2.519 -7.247 1.00 92.62 98 LEU A CA 1
ATOM 721 C C . LEU A 1 98 ? -11.603 1.086 -6.815 1.00 92.62 98 LEU A C 1
ATOM 723 O O . LEU A 1 98 ? -12.722 0.824 -6.379 1.00 92.62 98 LEU A O 1
ATOM 727 N N . VAL A 1 99 ? -10.625 0.182 -6.896 1.00 93.25 99 VAL A N 1
ATOM 728 C CA . VAL A 1 99 ? -10.740 -1.201 -6.416 1.00 93.25 99 VAL A CA 1
ATOM 729 C C . VAL A 1 99 ? -11.061 -1.228 -4.923 1.00 93.25 99 VAL A C 1
ATOM 731 O O . VAL A 1 99 ? -11.935 -1.982 -4.501 1.00 93.25 99 VAL A O 1
ATOM 734 N N . ASN A 1 100 ? -10.425 -0.368 -4.130 1.00 91.19 100 ASN A N 1
ATOM 735 C CA . ASN A 1 100 ? -10.706 -0.249 -2.704 1.00 91.19 100 ASN A CA 1
ATOM 736 C C . ASN A 1 100 ? -12.159 0.131 -2.404 1.00 91.19 100 ASN A C 1
ATOM 738 O O . ASN A 1 100 ? -12.816 -0.534 -1.602 1.00 91.19 100 ASN A O 1
ATOM 742 N N . ASP A 1 101 ? -12.660 1.184 -3.050 1.00 89.69 101 ASP A N 1
ATOM 743 C CA . ASP A 1 101 ? -14.036 1.650 -2.853 1.00 89.69 101 ASP A CA 1
ATOM 744 C C . ASP A 1 101 ? -15.051 0.588 -3.299 1.00 89.69 101 ASP A C 1
ATOM 746 O O . ASP A 1 101 ? -16.072 0.396 -2.649 1.00 89.69 101 ASP A O 1
ATOM 750 N N . ALA A 1 102 ? -14.769 -0.124 -4.392 1.00 87.38 102 ALA A N 1
ATOM 751 C CA . ALA A 1 102 ? -15.714 -1.073 -4.969 1.00 87.38 102 ALA A CA 1
ATOM 752 C C . ALA A 1 102 ? -15.696 -2.457 -4.302 1.00 87.38 102 ALA A C 1
ATOM 754 O O . ALA A 1 102 ? -16.745 -3.083 -4.174 1.00 87.38 102 ALA A O 1
ATOM 755 N N . LEU A 1 103 ? -14.518 -2.972 -3.931 1.00 89.19 103 LEU A N 1
ATOM 756 C CA . LEU A 1 103 ? -14.336 -4.389 -3.585 1.00 89.19 103 LEU A CA 1
ATOM 757 C C . LEU A 1 103 ? -13.817 -4.622 -2.164 1.00 89.19 103 LEU A C 1
ATOM 759 O O . LEU A 1 103 ? -14.096 -5.681 -1.597 1.00 89.19 103 LEU A O 1
ATOM 763 N N . VAL A 1 104 ? -13.084 -3.662 -1.587 1.00 87.19 104 VAL A N 1
ATOM 764 C CA . VAL A 1 104 ? -12.536 -3.774 -0.225 1.00 87.19 104 VAL A CA 1
ATOM 765 C C . VAL A 1 104 ? -13.516 -3.236 0.816 1.00 87.19 104 VAL A C 1
ATOM 767 O O . VAL A 1 104 ? -13.765 -3.904 1.819 1.00 87.19 104 VAL A O 1
ATOM 770 N N . LEU A 1 105 ? -14.112 -2.067 0.566 1.00 88.44 105 LEU A N 1
ATOM 771 C CA . LEU A 1 105 ? -15.132 -1.448 1.422 1.00 88.44 105 LEU A CA 1
ATOM 772 C C . LEU A 1 105 ? -16.441 -1.192 0.636 1.00 88.44 105 LEU A C 1
ATOM 774 O O . LEU A 1 105 ? -16.886 -0.052 0.552 1.00 88.44 105 LEU A O 1
ATOM 778 N N . PRO A 1 106 ? -17.105 -2.233 0.088 1.00 82.75 106 PRO A N 1
ATOM 779 C CA . PRO A 1 106 ? -18.168 -2.095 -0.923 1.00 82.75 106 PRO A CA 1
ATOM 780 C C . PRO A 1 106 ? -19.411 -1.300 -0.485 1.00 82.75 106 PRO A C 1
ATOM 782 O O . PRO A 1 106 ? -20.158 -0.819 -1.332 1.00 82.75 106 PRO A O 1
ATOM 785 N N . ASN A 1 107 ? -19.661 -1.175 0.822 1.00 82.25 107 ASN A N 1
ATOM 786 C CA . ASN A 1 107 ? -20.821 -0.453 1.361 1.00 82.25 107 ASN A CA 1
ATOM 787 C C . ASN A 1 107 ? -20.467 0.941 1.894 1.00 82.25 107 ASN A C 1
ATOM 789 O O . ASN A 1 107 ? -21.343 1.659 2.370 1.00 82.25 107 ASN A O 1
ATOM 793 N N . VAL A 1 108 ? -19.195 1.333 1.823 1.00 84.69 108 VAL A N 1
ATOM 794 C CA . VAL A 1 108 ? -18.719 2.603 2.360 1.00 84.69 108 VAL A CA 1
ATOM 795 C C . VAL A 1 108 ? -18.385 3.529 1.203 1.00 84.69 108 VAL A C 1
ATOM 797 O O . VAL A 1 108 ? -17.536 3.246 0.365 1.00 84.69 108 VAL A O 1
ATOM 800 N N . ALA A 1 109 ? -19.022 4.698 1.174 1.00 88.75 109 ALA A N 1
ATOM 801 C CA . ALA A 1 109 ? -18.584 5.779 0.303 1.00 88.75 109 ALA A CA 1
ATOM 802 C C . ALA A 1 109 ? -17.294 6.386 0.881 1.00 88.75 109 ALA A C 1
ATOM 804 O O . ALA A 1 109 ? -17.352 7.386 1.597 1.00 88.75 109 ALA A O 1
ATOM 805 N N . ASN A 1 110 ? -16.141 5.768 0.609 1.00 89.69 110 ASN A N 1
ATOM 806 C CA . ASN A 1 110 ? -14.878 6.057 1.299 1.00 89.69 110 ASN A CA 1
ATOM 807 C C . ASN A 1 110 ? -14.520 7.546 1.319 1.00 89.69 110 ASN A C 1
ATOM 809 O O . ASN A 1 110 ? -14.235 8.093 2.383 1.00 89.69 110 ASN A O 1
ATOM 813 N N . SER A 1 111 ? -14.603 8.235 0.175 1.00 89.62 111 SER A N 1
ATOM 814 C CA . SER A 1 111 ? -14.320 9.676 0.113 1.00 89.62 111 SER A CA 1
ATOM 815 C C . SER A 1 111 ? -15.269 10.500 0.993 1.00 89.62 111 SER A C 1
ATOM 817 O O . SER A 1 111 ? -14.827 11.429 1.663 1.00 89.62 111 SER A O 1
ATOM 819 N N . SER A 1 112 ? -16.556 10.149 1.048 1.00 89.31 112 SER A N 1
ATOM 820 C CA . SER A 1 112 ? -17.528 10.811 1.929 1.00 89.31 112 SER A CA 1
ATOM 821 C C . SER A 1 112 ? -17.278 10.487 3.404 1.00 89.31 112 SER A C 1
ATOM 823 O O . SER A 1 112 ? -17.373 11.373 4.248 1.00 89.31 112 SER A O 1
ATOM 825 N N . ALA A 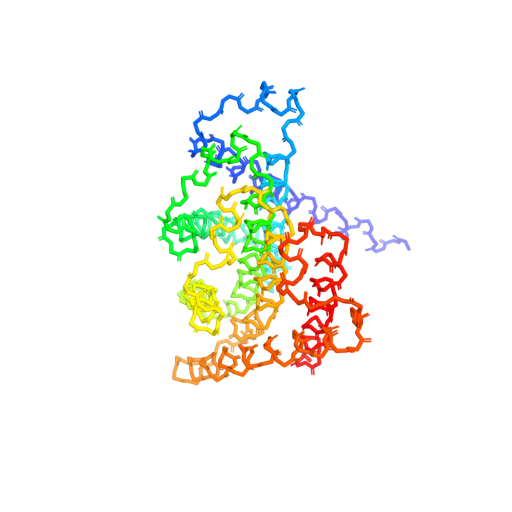1 113 ? -16.916 9.242 3.722 1.00 92.00 113 ALA A N 1
ATOM 826 C CA . ALA A 1 113 ? -16.607 8.817 5.084 1.00 92.00 113 ALA A CA 1
ATOM 827 C C . ALA A 1 113 ? -15.365 9.538 5.631 1.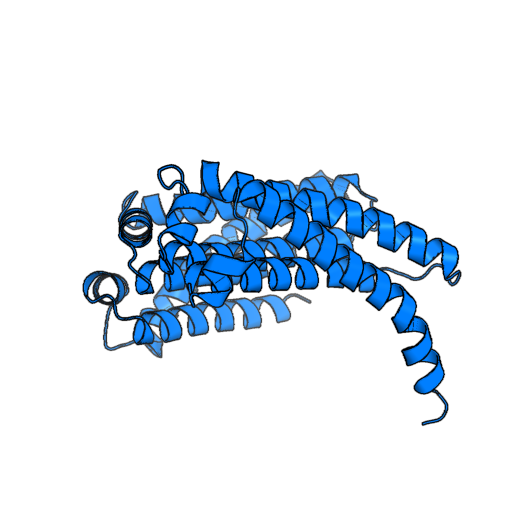00 92.00 113 ALA A C 1
ATOM 829 O O . ALA A 1 113 ? -15.381 10.048 6.751 1.00 92.00 113 ALA A O 1
ATOM 830 N N . VAL A 1 114 ? -14.310 9.649 4.821 1.00 91.94 114 VAL A N 1
ATOM 831 C CA . VAL A 1 114 ? -13.079 10.365 5.180 1.00 91.94 114 VAL A CA 1
ATOM 832 C C . VAL A 1 114 ? -13.334 11.867 5.334 1.00 91.94 114 VAL A C 1
ATOM 834 O O . VAL A 1 114 ? -12.893 12.464 6.319 1.00 91.94 114 VAL A O 1
ATOM 837 N N . LYS A 1 115 ? -14.134 12.472 4.448 1.00 89.19 115 LYS A N 1
ATOM 838 C CA . LYS A 1 115 ? -14.618 13.853 4.625 1.00 89.19 115 LYS A CA 1
ATOM 839 C C . LYS A 1 115 ? -15.386 14.049 5.930 1.00 89.19 115 LYS A C 1
ATOM 841 O O . LYS A 1 115 ? -15.175 15.041 6.616 1.00 89.19 115 LYS A O 1
ATOM 846 N N . GLY A 1 116 ? -16.209 13.071 6.306 1.00 90.00 116 GLY A N 1
ATOM 847 C CA . GLY A 1 116 ? -16.915 13.028 7.588 1.00 90.00 116 GLY A CA 1
ATOM 848 C C . GLY A 1 116 ? -16.028 12.754 8.810 1.00 90.00 116 GLY A C 1
ATOM 849 O O . GLY A 1 116 ? -16.548 12.656 9.917 1.00 90.00 116 GLY A O 1
ATOM 850 N N . GLY A 1 117 ? -14.708 12.615 8.641 1.00 91.62 117 GLY A N 1
ATOM 851 C CA . GLY A 1 117 ? -13.758 12.409 9.738 1.00 91.62 117 GLY A CA 1
ATOM 852 C C . GLY A 1 117 ? -13.558 10.948 10.146 1.00 91.62 117 GLY A C 1
ATOM 853 O O . GLY A 1 117 ? -12.919 10.680 11.167 1.00 91.62 117 GLY A O 1
ATOM 854 N N . ASN A 1 118 ? -14.057 9.983 9.363 1.00 95.50 118 ASN A N 1
ATOM 855 C CA . ASN A 1 118 ? -13.871 8.563 9.652 1.00 95.50 118 ASN A CA 1
ATOM 856 C C . ASN A 1 118 ? -12.404 8.146 9.429 1.00 95.50 118 ASN A C 1
ATOM 858 O O . ASN A 1 118 ? -11.977 7.777 8.332 1.00 95.50 118 ASN A O 1
ATOM 862 N N . SER A 1 119 ? -11.634 8.177 10.515 1.00 96.62 119 SER A N 1
ATOM 863 C CA . SER A 1 119 ? -10.216 7.808 10.514 1.00 96.62 119 SER A CA 1
ATOM 864 C C . SER A 1 119 ? -9.986 6.299 10.357 1.00 96.62 119 SER A C 1
ATOM 866 O O . SER A 1 119 ? -8.885 5.898 9.994 1.00 96.62 119 SER A O 1
ATOM 868 N N . ALA A 1 120 ? -10.997 5.454 10.589 1.00 97.12 120 ALA A N 1
ATOM 869 C CA . ALA A 1 120 ? -10.887 4.007 10.399 1.00 97.12 120 ALA A CA 1
ATOM 870 C C . ALA A 1 120 ? -10.820 3.631 8.912 1.00 97.12 120 ALA A C 1
ATOM 872 O O . ALA A 1 120 ? -9.987 2.813 8.514 1.00 97.12 120 ALA A O 1
ATOM 873 N N . VAL A 1 121 ? -11.654 4.275 8.086 1.00 96.44 121 VAL A N 1
ATOM 874 C CA . VAL A 1 121 ? -11.593 4.150 6.620 1.00 96.44 121 VAL A CA 1
ATOM 875 C C . VAL A 1 121 ? -10.232 4.627 6.127 1.00 96.44 121 VAL A C 1
ATOM 877 O O . VAL A 1 121 ? -9.547 3.895 5.419 1.00 96.44 121 VAL A O 1
ATOM 880 N N . ALA A 1 122 ? -9.785 5.801 6.588 1.00 96.31 122 ALA A N 1
ATOM 881 C CA . ALA A 1 122 ? -8.483 6.339 6.210 1.00 96.31 122 ALA A CA 1
ATOM 882 C C . ALA A 1 122 ? -7.317 5.413 6.606 1.00 96.31 122 ALA A C 1
ATOM 884 O O . ALA A 1 122 ? -6.432 5.175 5.791 1.00 96.31 122 ALA A O 1
ATOM 885 N N . ALA A 1 123 ? -7.320 4.848 7.820 1.00 97.88 123 ALA A N 1
ATOM 886 C CA . ALA A 1 123 ? -6.290 3.909 8.278 1.00 97.88 123 ALA A CA 1
ATOM 887 C C . ALA A 1 123 ? -6.255 2.614 7.445 1.00 97.88 123 ALA A C 1
ATOM 889 O O . ALA A 1 123 ? -5.176 2.114 7.120 1.00 97.88 123 ALA A O 1
ATOM 890 N N . THR A 1 124 ? -7.427 2.110 7.046 1.00 96.88 124 THR A N 1
ATOM 891 C CA . THR A 1 124 ? -7.540 0.962 6.132 1.00 96.88 124 THR A CA 1
ATOM 892 C C . THR A 1 124 ? -6.922 1.296 4.775 1.00 96.88 124 THR A C 1
ATOM 894 O O . THR A 1 124 ? -6.102 0.538 4.249 1.00 96.88 124 THR A O 1
ATOM 897 N N . GLU A 1 125 ? -7.263 2.469 4.234 1.00 96.38 125 GLU A N 1
ATOM 898 C CA . GLU A 1 125 ? -6.746 2.940 2.953 1.00 96.38 125 GLU A CA 1
ATOM 899 C C . GLU A 1 125 ? -5.234 3.165 2.980 1.00 96.38 125 GLU A C 1
ATOM 901 O O . GLU A 1 125 ? -4.565 2.762 2.032 1.00 96.38 125 GLU A O 1
ATOM 906 N N . VAL A 1 126 ? -4.665 3.701 4.068 1.00 97.94 126 VAL A N 1
ATOM 907 C CA . VAL A 1 126 ? -3.204 3.820 4.221 1.00 97.94 126 VAL A CA 1
ATOM 908 C C . VAL A 1 126 ? -2.530 2.469 4.000 1.00 97.94 126 VAL A C 1
ATOM 910 O O . VAL A 1 126 ? -1.648 2.360 3.152 1.00 97.94 126 VAL A O 1
ATOM 913 N N . GLY A 1 127 ? -2.975 1.428 4.707 1.00 97.94 127 GLY A N 1
ATOM 914 C CA . GLY A 1 127 ? -2.391 0.095 4.577 1.00 97.94 127 GLY A CA 1
ATOM 915 C C . GLY A 1 127 ? -2.504 -0.478 3.165 1.00 97.94 127 GLY A C 1
ATOM 916 O O . GLY A 1 127 ? -1.526 -0.973 2.612 1.00 97.94 127 GLY A O 1
ATOM 917 N N . SER A 1 128 ? -3.680 -0.359 2.549 1.00 97.56 128 SER A N 1
ATOM 918 C CA . SER A 1 128 ? -3.915 -0.837 1.177 1.00 97.56 128 SER A CA 1
ATOM 919 C C . SER A 1 128 ? -3.136 -0.064 0.103 1.00 97.56 128 SER A C 1
ATOM 921 O O . SER A 1 128 ? -2.684 -0.665 -0.872 1.00 97.56 128 SER A O 1
ATOM 923 N N . MET A 1 129 ? -2.931 1.247 0.269 1.00 98.06 129 MET A N 1
ATOM 924 C CA . MET A 1 129 ? -2.173 2.068 -0.678 1.00 98.06 129 MET A CA 1
ATOM 925 C C . MET A 1 129 ? -0.674 1.856 -0.521 1.00 98.06 129 MET A C 1
ATOM 927 O O . MET A 1 129 ? 0.037 1.816 -1.521 1.00 98.06 129 MET A O 1
ATOM 931 N N . VAL A 1 130 ? -0.194 1.633 0.703 1.00 98.56 130 VAL A N 1
ATOM 932 C CA . VAL A 1 130 ? 1.185 1.189 0.925 1.00 98.56 130 VAL A CA 1
ATOM 933 C C . VAL A 1 130 ? 1.412 -0.193 0.310 1.00 98.56 130 VAL A C 1
ATOM 935 O O . VAL A 1 130 ? 2.382 -0.372 -0.420 1.00 98.56 130 VAL A O 1
ATOM 938 N N . ALA A 1 131 ? 0.494 -1.142 0.511 1.00 98.38 131 ALA A N 1
ATOM 939 C CA . ALA A 1 131 ? 0.546 -2.459 -0.128 1.00 98.38 131 ALA A CA 1
ATOM 940 C C . ALA A 1 131 ? 0.555 -2.365 -1.662 1.00 98.38 131 ALA A C 1
ATOM 942 O O . ALA A 1 131 ? 1.368 -3.001 -2.322 1.00 98.38 131 ALA A O 1
ATOM 943 N N . THR A 1 132 ? -0.306 -1.519 -2.227 1.00 98.38 132 THR A N 1
ATOM 944 C CA . THR A 1 132 ? -0.348 -1.226 -3.667 1.00 98.38 132 THR A CA 1
ATOM 945 C C . THR A 1 132 ? 0.977 -0.654 -4.159 1.00 98.38 132 THR A C 1
ATOM 947 O O . THR A 1 132 ? 1.483 -1.097 -5.186 1.00 98.38 132 THR A O 1
ATOM 950 N N . GLY A 1 133 ? 1.562 0.283 -3.410 1.00 98.44 133 GLY A N 1
ATOM 951 C CA . GLY A 1 133 ? 2.879 0.843 -3.688 1.00 98.44 133 GLY A CA 1
ATOM 952 C C . GLY A 1 133 ? 3.978 -0.214 -3.700 1.00 98.44 133 GLY A C 1
ATOM 953 O O . GLY A 1 133 ? 4.783 -0.234 -4.621 1.00 98.44 133 GLY A O 1
ATOM 954 N N . LEU A 1 134 ? 3.989 -1.128 -2.725 1.00 98.00 134 LEU A N 1
ATOM 955 C CA . LEU A 1 134 ? 4.945 -2.243 -2.660 1.00 98.00 134 LEU A CA 1
ATOM 956 C C . LEU A 1 134 ? 4.811 -3.188 -3.862 1.00 98.00 134 LEU A C 1
ATOM 958 O O . LEU A 1 134 ? 5.809 -3.601 -4.446 1.00 98.00 134 LEU A O 1
ATOM 962 N N . ILE A 1 135 ? 3.580 -3.500 -4.266 1.00 97.88 135 ILE A N 1
ATOM 963 C CA . ILE A 1 135 ? 3.312 -4.345 -5.436 1.00 97.88 135 ILE A CA 1
ATOM 9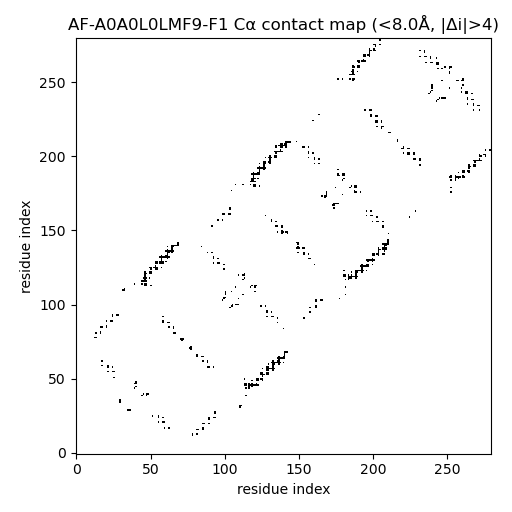64 C C . ILE A 1 135 ? 3.764 -3.640 -6.718 1.00 97.88 135 ILE A C 1
ATOM 966 O O . ILE A 1 135 ? 4.420 -4.253 -7.554 1.00 97.88 135 ILE A O 1
ATOM 970 N N . ALA A 1 136 ? 3.446 -2.352 -6.871 1.00 97.62 136 ALA A N 1
ATOM 971 C CA . ALA A 1 136 ? 3.881 -1.565 -8.020 1.00 97.62 136 ALA A CA 1
ATOM 972 C C . ALA A 1 136 ? 5.409 -1.433 -8.069 1.00 97.62 136 ALA A C 1
ATOM 974 O O . ALA A 1 136 ? 5.990 -1.583 -9.138 1.00 97.62 136 ALA A O 1
ATOM 975 N N . HIS A 1 137 ? 6.055 -1.222 -6.917 1.00 96.44 137 HIS A N 1
ATOM 976 C CA . HIS A 1 137 ? 7.510 -1.202 -6.787 1.00 96.44 137 HIS A CA 1
ATOM 977 C C . HIS A 1 137 ? 8.121 -2.480 -7.354 1.00 96.44 137 HIS A C 1
ATOM 979 O O . HIS A 1 137 ? 8.996 -2.414 -8.211 1.00 96.44 137 HIS A O 1
ATOM 985 N N . ALA A 1 138 ? 7.638 -3.635 -6.898 1.00 94.56 138 ALA A N 1
ATOM 986 C CA . ALA A 1 138 ? 8.187 -4.916 -7.307 1.00 94.56 138 ALA A CA 1
ATOM 987 C C . ALA A 1 138 ? 7.912 -5.226 -8.783 1.00 94.56 138 ALA A C 1
ATOM 989 O O . ALA A 1 138 ? 8.830 -5.610 -9.503 1.00 94.56 138 ALA A O 1
ATOM 990 N N . ALA A 1 139 ? 6.683 -4.984 -9.248 1.00 94.69 139 ALA A N 1
ATOM 991 C CA . ALA A 1 139 ? 6.306 -5.209 -10.639 1.00 94.69 139 ALA A CA 1
ATOM 992 C C . ALA A 1 139 ? 7.133 -4.341 -11.600 1.00 94.69 139 ALA A C 1
ATOM 994 O O . ALA A 1 139 ? 7.649 -4.845 -12.590 1.00 94.69 139 ALA A O 1
ATOM 995 N N . ILE A 1 140 ? 7.299 -3.049 -11.294 1.00 94.38 140 ILE A N 1
ATOM 996 C CA . ILE A 1 140 ? 8.107 -2.129 -12.108 1.00 94.38 140 ILE A CA 1
ATOM 997 C C . ILE A 1 140 ? 9.601 -2.466 -12.001 1.00 94.38 140 ILE A C 1
ATOM 999 O O . ILE A 1 140 ? 10.297 -2.471 -13.011 1.00 94.38 140 ILE A O 1
ATOM 1003 N N . GLY A 1 141 ? 10.103 -2.775 -10.803 1.00 87.94 141 GLY A N 1
ATOM 1004 C CA . GLY A 1 141 ? 11.511 -3.126 -10.595 1.00 87.94 141 GLY A CA 1
ATOM 1005 C C . GLY A 1 141 ? 11.931 -4.421 -11.303 1.00 87.94 141 GLY A C 1
ATOM 1006 O O . GLY A 1 141 ? 13.097 -4.574 -11.649 1.00 87.94 141 GLY A O 1
ATOM 1007 N N . GLY A 1 142 ? 10.986 -5.334 -11.558 1.00 78.88 142 GLY A N 1
ATOM 1008 C CA . GLY A 1 142 ? 11.184 -6.569 -12.328 1.00 78.88 142 GLY A CA 1
ATOM 1009 C C . GLY A 1 142 ? 10.920 -6.449 -13.837 1.00 78.88 142 GLY A C 1
ATOM 1010 O O . GLY A 1 142 ? 10.869 -7.464 -14.534 1.00 78.88 142 GLY A O 1
ATOM 1011 N N . ALA A 1 143 ? 10.718 -5.236 -14.370 1.00 70.31 143 ALA A N 1
ATOM 1012 C CA . ALA A 1 143 ? 10.168 -4.983 -15.709 1.00 70.31 143 ALA A CA 1
ATOM 1013 C C . ALA A 1 143 ? 11.097 -5.284 -16.909 1.00 70.31 143 ALA A C 1
ATOM 1015 O O . ALA A 1 143 ? 10.993 -4.648 -17.960 1.00 70.31 143 ALA A O 1
ATOM 1016 N N . ASN A 1 144 ? 11.954 -6.299 -16.820 1.00 73.06 144 ASN A N 1
ATOM 1017 C CA . ASN A 1 144 ? 12.815 -6.744 -17.923 1.00 73.06 144 ASN A CA 1
ATOM 1018 C C . ASN A 1 144 ? 11.997 -7.273 -19.121 1.00 73.06 144 ASN A C 1
ATOM 1020 O O . ASN A 1 144 ? 12.479 -7.300 -20.249 1.00 73.06 144 ASN A O 1
ATOM 1024 N N . GLY A 1 145 ? 10.742 -7.678 -18.883 1.00 63.91 145 GLY A N 1
ATOM 1025 C CA . GLY A 1 145 ? 9.779 -8.118 -19.900 1.00 63.91 145 GLY A CA 1
ATOM 1026 C C . GLY A 1 145 ? 8.886 -7.005 -20.476 1.00 63.91 145 GLY A C 1
ATOM 1027 O O . GLY A 1 145 ? 7.936 -7.305 -21.202 1.00 63.91 145 GLY A O 1
ATOM 1028 N N . GLY A 1 146 ? 9.151 -5.733 -20.153 1.00 86.06 146 GLY A N 1
ATOM 1029 C CA . GLY A 1 146 ? 8.366 -4.576 -20.600 1.00 86.06 146 GLY A CA 1
ATOM 1030 C C . GLY A 1 146 ? 7.092 -4.322 -19.784 1.00 86.06 146 GLY A C 1
ATOM 1031 O O . GLY A 1 146 ? 6.863 -4.926 -18.740 1.00 86.06 146 GLY A O 1
ATOM 1032 N N . MET A 1 147 ? 6.228 -3.418 -20.263 1.00 91.81 147 MET A N 1
ATOM 1033 C CA . MET A 1 147 ? 5.057 -2.943 -19.500 1.00 91.81 147 MET A CA 1
ATOM 1034 C C . MET A 1 147 ? 3.953 -3.993 -19.294 1.00 91.81 147 MET A C 1
ATOM 1036 O O . MET A 1 147 ? 3.182 -3.886 -18.342 1.00 91.81 147 MET A O 1
ATOM 1040 N N . LEU A 1 148 ? 3.833 -4.995 -20.173 1.00 93.50 148 LEU A N 1
ATOM 1041 C CA . LEU A 1 148 ? 2.732 -5.960 -20.097 1.00 93.50 148 LEU A CA 1
ATOM 1042 C C . LEU A 1 148 ? 2.815 -6.851 -18.837 1.00 93.50 148 LEU A C 1
ATOM 1044 O O . LEU A 1 148 ? 1.812 -6.916 -18.122 1.00 93.50 148 LEU A O 1
ATOM 1048 N N . PRO A 1 149 ? 3.966 -7.472 -18.501 1.00 93.56 149 PRO A N 1
ATOM 1049 C CA . PRO A 1 149 ? 4.148 -8.131 -17.208 1.00 93.56 149 PRO A CA 1
ATOM 1050 C C . PRO A 1 149 ? 3.866 -7.209 -16.017 1.00 93.56 149 PRO A C 1
ATOM 1052 O O . PRO A 1 149 ? 3.138 -7.607 -15.112 1.00 93.56 149 PRO A O 1
ATOM 1055 N N . VAL A 1 150 ? 4.337 -5.954 -16.046 1.00 95.44 150 VAL A N 1
ATOM 1056 C CA . VAL A 1 150 ? 4.094 -4.978 -14.965 1.00 95.44 150 VAL A CA 1
ATOM 1057 C C . VAL A 1 150 ? 2.600 -4.802 -14.699 1.00 95.44 150 VAL A C 1
ATOM 1059 O O . VAL A 1 150 ? 2.146 -4.899 -13.559 1.00 95.44 150 VAL A O 1
ATOM 1062 N N . ILE A 1 151 ? 1.819 -4.577 -15.759 1.00 96.62 151 ILE A N 1
ATOM 1063 C CA . ILE A 1 151 ? 0.367 -4.398 -15.667 1.00 96.62 151 ILE A CA 1
ATOM 1064 C C . ILE A 1 151 ? -0.305 -5.679 -15.159 1.00 96.62 151 ILE A C 1
ATOM 1066 O O . ILE A 1 151 ? -1.179 -5.610 -14.293 1.00 96.62 151 ILE A O 1
ATOM 1070 N N . ALA A 1 152 ? 0.103 -6.844 -15.670 1.00 96.06 152 ALA A N 1
ATOM 1071 C CA . ALA A 1 152 ? -0.479 -8.127 -15.294 1.00 96.06 152 ALA A CA 1
ATOM 1072 C C . ALA A 1 152 ? -0.222 -8.471 -13.817 1.00 96.06 152 ALA A C 1
ATOM 1074 O O . ALA A 1 152 ? -1.172 -8.751 -13.086 1.00 96.06 152 ALA A O 1
ATOM 1075 N N . PHE A 1 153 ? 1.027 -8.397 -13.351 1.00 96.00 153 PHE A N 1
ATOM 1076 C CA . PHE A 1 153 ? 1.378 -8.712 -11.962 1.00 96.00 153 PHE A CA 1
ATOM 1077 C C . PHE A 1 153 ? 0.853 -7.680 -10.973 1.00 96.00 153 PHE A C 1
ATOM 1079 O O . PHE A 1 153 ? 0.432 -8.044 -9.875 1.00 96.00 153 PHE A O 1
ATOM 1086 N N . PHE A 1 154 ? 0.756 -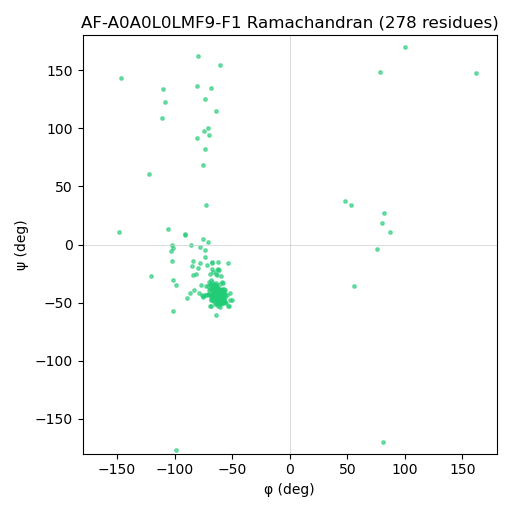6.411 -11.372 1.00 97.50 154 PHE A N 1
ATOM 1087 C CA . PHE A 1 154 ? 0.034 -5.433 -10.571 1.00 97.50 154 PHE A CA 1
ATOM 1088 C C . PHE A 1 154 ? -1.448 -5.781 -10.436 1.00 97.50 154 PHE A C 1
ATOM 1090 O O . PHE A 1 154 ? -1.967 -5.782 -9.322 1.00 97.50 154 PHE A O 1
ATOM 1097 N N . ALA A 1 155 ? -2.129 -6.107 -11.540 1.00 97.62 155 ALA A N 1
ATOM 1098 C CA . ALA A 1 155 ? -3.539 -6.487 -11.507 1.00 97.62 155 ALA A CA 1
ATOM 1099 C C . ALA A 1 155 ? -3.765 -7.733 -10.635 1.00 97.62 155 ALA A C 1
ATOM 1101 O O . ALA A 1 155 ? -4.670 -7.741 -9.801 1.00 97.62 155 ALA A O 1
ATOM 1102 N N . LEU A 1 156 ? -2.906 -8.750 -10.757 1.00 97.44 156 LEU A N 1
ATOM 1103 C CA . LEU A 1 156 ? -2.927 -9.935 -9.896 1.00 97.44 156 LEU A CA 1
ATOM 1104 C C . LEU A 1 156 ? -2.679 -9.585 -8.425 1.00 97.44 156 LEU A C 1
ATOM 1106 O O . LEU A 1 156 ? -3.357 -10.115 -7.547 1.00 97.44 156 LEU A O 1
ATOM 1110 N N . GLY A 1 157 ? -1.768 -8.655 -8.145 1.00 97.81 157 GLY A N 1
ATOM 1111 C CA . GLY A 1 157 ? -1.532 -8.154 -6.798 1.00 97.81 157 GLY A CA 1
ATOM 1112 C C . GLY A 1 157 ? -2.751 -7.446 -6.209 1.00 97.81 157 GLY A C 1
ATOM 1113 O O . GLY A 1 157 ? -3.130 -7.725 -5.073 1.00 97.81 157 GLY A O 1
ATOM 1114 N N . GLN A 1 158 ? -3.434 -6.603 -6.987 1.00 98.00 158 GLN A N 1
ATOM 1115 C CA . GLN A 1 158 ? -4.692 -5.979 -6.563 1.00 98.00 158 GLN A CA 1
ATOM 1116 C C . GLN A 1 158 ? -5.779 -7.028 -6.289 1.00 98.00 158 GLN A C 1
ATOM 1118 O O . GLN A 1 158 ? -6.459 -6.955 -5.264 1.00 98.00 158 GLN A O 1
ATOM 1123 N N . LEU A 1 159 ? -5.902 -8.047 -7.148 1.00 96.94 159 LEU A N 1
ATOM 1124 C CA . LEU A 1 159 ? -6.814 -9.173 -6.924 1.00 96.94 159 LEU A CA 1
ATOM 1125 C C . LEU A 1 159 ? -6.466 -9.946 -5.646 1.00 96.94 159 LEU A C 1
ATOM 1127 O O . LEU A 1 159 ? -7.370 -10.321 -4.902 1.00 96.94 159 LEU A O 1
ATOM 1131 N N . ALA A 1 160 ? -5.179 -10.138 -5.350 1.00 96.88 160 ALA A N 1
ATOM 1132 C CA . ALA A 1 160 ? -4.738 -10.764 -4.111 1.00 96.88 160 ALA A CA 1
ATOM 1133 C C . ALA A 1 160 ? -5.144 -9.926 -2.886 1.00 96.88 160 ALA A C 1
ATOM 1135 O O . ALA A 1 160 ? -5.690 -10.481 -1.933 1.00 96.88 160 ALA A O 1
ATOM 1136 N N . LEU A 1 161 ? -4.958 -8.598 -2.907 1.00 96.19 161 LEU A N 1
ATOM 1137 C CA . LEU A 1 161 ? -5.401 -7.720 -1.813 1.00 96.19 161 LEU A CA 1
ATOM 1138 C C . LEU A 1 161 ? -6.923 -7.804 -1.597 1.00 96.19 161 LEU A C 1
ATOM 1140 O O . LEU A 1 161 ? -7.375 -7.929 -0.457 1.00 96.19 161 LEU A O 1
ATOM 1144 N N . VAL A 1 162 ? -7.713 -7.809 -2.676 1.00 94.94 162 VAL A N 1
ATOM 1145 C CA . VAL A 1 162 ? -9.172 -8.011 -2.607 1.00 94.94 162 VAL A CA 1
ATOM 1146 C C . VAL A 1 162 ? -9.506 -9.373 -1.999 1.00 94.94 162 VAL A C 1
ATOM 1148 O O . VAL A 1 162 ? -10.330 -9.463 -1.087 1.00 94.94 162 VAL A O 1
ATOM 1151 N N . PHE A 1 163 ? -8.833 -10.434 -2.447 1.00 93.12 163 PHE A N 1
ATOM 1152 C CA . PHE A 1 163 ? -9.041 -11.774 -1.913 1.00 93.12 163 PHE A CA 1
ATOM 1153 C C . PHE A 1 163 ? -8.666 -11.867 -0.432 1.00 93.12 163 PHE A C 1
ATOM 1155 O O . PHE A 1 163 ? -9.372 -12.518 0.332 1.00 93.12 163 PHE A O 1
ATOM 1162 N N . MET A 1 164 ? -7.615 -11.176 0.013 1.00 92.44 164 MET A N 1
ATOM 1163 C CA . MET A 1 164 ? -7.262 -11.093 1.429 1.00 92.44 164 MET A CA 1
ATOM 1164 C C . MET A 1 164 ? -8.395 -10.454 2.237 1.00 92.44 164 MET A C 1
ATOM 1166 O O . MET A 1 164 ? -8.840 -11.054 3.220 1.00 92.44 164 MET A O 1
ATOM 1170 N N . ALA A 1 165 ? -8.935 -9.319 1.779 1.00 90.69 165 ALA A N 1
ATOM 1171 C CA . ALA A 1 165 ? -10.077 -8.667 2.420 1.00 90.69 165 ALA A CA 1
ATOM 1172 C C . ALA A 1 165 ? -11.285 -9.616 2.535 1.00 90.69 165 ALA A C 1
ATOM 1174 O O . ALA A 1 165 ? -11.883 -9.752 3.603 1.00 90.69 165 ALA A O 1
ATOM 1175 N N . TRP A 1 166 ? -11.602 -10.342 1.458 1.00 88.62 166 TRP A N 1
ATOM 1176 C CA . TRP A 1 166 ? -12.701 -11.310 1.439 1.00 88.62 166 TRP A CA 1
ATOM 1177 C C . TRP A 1 166 ? -12.436 -12.542 2.300 1.00 88.62 166 TRP A C 1
ATOM 1179 O O . TRP A 1 166 ? -13.346 -13.031 2.965 1.00 88.62 166 TRP A O 1
ATOM 1189 N N . SER A 1 167 ? -11.204 -13.047 2.322 1.00 87.81 167 SER A N 1
ATOM 1190 C CA . SER A 1 167 ? -10.833 -14.206 3.133 1.00 87.81 167 SER A CA 1
ATOM 1191 C C . SER A 1 167 ? -11.044 -13.918 4.618 1.00 87.81 167 SER A C 1
ATOM 1193 O O . SER A 1 167 ? -11.581 -14.758 5.338 1.00 87.81 167 SER A O 1
ATOM 1195 N N . PHE A 1 168 ? -10.740 -12.695 5.060 1.00 80.62 168 PHE A N 1
ATOM 1196 C CA . PHE A 1 168 ? -10.971 -12.292 6.438 1.00 80.62 168 PHE A CA 1
ATOM 1197 C C . PHE A 1 168 ? -12.466 -12.318 6.777 1.00 80.62 168 PHE A C 1
ATOM 1199 O O . PHE A 1 168 ? -12.868 -12.868 7.804 1.00 80.62 168 PHE A O 1
ATOM 1206 N N . SER A 1 169 ? -13.288 -11.796 5.865 1.00 77.94 169 SER A N 1
ATOM 1207 C CA . SER A 1 169 ? -14.748 -11.868 5.912 1.00 77.94 169 SER A CA 1
ATOM 1208 C C . SER A 1 169 ? -15.289 -13.309 5.917 1.00 77.94 169 SER A C 1
ATOM 1210 O O . SER A 1 169 ? -16.372 -13.555 6.441 1.00 77.94 169 SER A O 1
ATOM 1212 N N . LEU A 1 170 ? -14.579 -14.290 5.359 1.00 75.44 170 LEU A N 1
ATOM 1213 C CA . LEU A 1 170 ? -14.987 -15.697 5.441 1.00 75.44 170 LEU A CA 1
ATOM 1214 C C . LEU A 1 170 ? -14.645 -16.314 6.803 1.00 75.44 170 LEU A C 1
ATOM 1216 O O . LEU A 1 170 ? -15.469 -17.035 7.358 1.00 75.44 170 LEU A O 1
ATOM 1220 N N . VAL A 1 171 ? -13.464 -16.011 7.349 1.00 74.62 171 VAL A N 1
ATOM 1221 C CA . VAL A 1 171 ? -12.972 -16.608 8.602 1.00 74.62 171 VAL A CA 1
ATOM 1222 C C . VAL A 1 171 ? -13.658 -16.016 9.838 1.00 74.62 171 VAL A C 1
ATOM 1224 O O . VAL A 1 171 ? -14.055 -16.760 10.727 1.00 74.62 171 VAL A O 1
ATOM 1227 N N . HIS A 1 172 ? -13.834 -14.693 9.892 1.00 70.00 172 HIS A N 1
ATOM 1228 C CA . HIS A 1 172 ? -14.371 -13.983 11.067 1.00 70.00 172 HIS A CA 1
ATOM 1229 C C . HIS A 1 172 ? -15.820 -13.504 10.863 1.00 70.00 172 HIS A C 1
ATOM 1231 O O . HIS A 1 172 ? -16.333 -12.671 11.611 1.00 70.00 172 HIS A O 1
ATOM 1237 N N .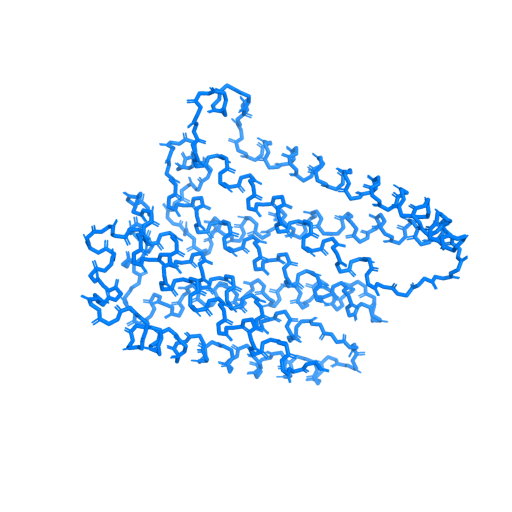 GLY A 1 173 ? -16.486 -14.012 9.823 1.00 64.56 173 GLY A N 1
ATOM 1238 C CA . GLY A 1 173 ? -17.796 -13.543 9.389 1.00 64.56 173 GLY A CA 1
ATOM 1239 C C . GLY A 1 173 ? -17.719 -12.243 8.582 1.00 64.56 173 GLY A C 1
ATOM 1240 O O . GLY A 1 173 ? -16.846 -11.394 8.769 1.00 64.56 173 GLY A O 1
ATOM 1241 N N . LYS A 1 174 ? -18.655 -12.085 7.636 1.00 48.38 174 LYS A N 1
ATOM 1242 C CA . LYS A 1 174 ? -18.453 -11.219 6.461 1.00 48.38 174 LYS A CA 1
ATOM 1243 C C . LYS A 1 174 ? -18.237 -9.735 6.730 1.00 48.38 174 LYS A C 1
ATOM 1245 O O . LYS A 1 174 ? -17.821 -9.025 5.820 1.00 48.38 174 LYS A O 1
ATOM 1250 N N . ALA A 1 175 ? -18.535 -9.256 7.930 1.00 54.03 175 ALA A N 1
ATOM 1251 C CA . ALA A 1 175 ? -18.753 -7.841 8.142 1.00 54.03 175 ALA A CA 1
ATOM 1252 C C . ALA A 1 175 ? -18.348 -7.330 9.527 1.00 54.03 175 ALA A C 1
ATOM 1254 O O . ALA A 1 175 ? -18.684 -6.198 9.823 1.00 54.03 175 ALA A O 1
ATOM 1255 N N . ALA A 1 176 ? -17.651 -8.097 10.373 1.00 74.81 176 ALA A N 1
ATOM 1256 C CA . ALA A 1 176 ? -17.249 -7.570 11.681 1.00 74.81 176 ALA A CA 1
ATOM 1257 C C . ALA A 1 176 ? -16.266 -6.397 11.514 1.00 74.81 176 ALA A C 1
ATOM 1259 O O . ALA A 1 176 ? -16.616 -5.270 11.832 1.00 74.81 176 ALA A O 1
ATOM 1260 N N . LEU A 1 177 ? -15.094 -6.605 10.897 1.00 83.62 177 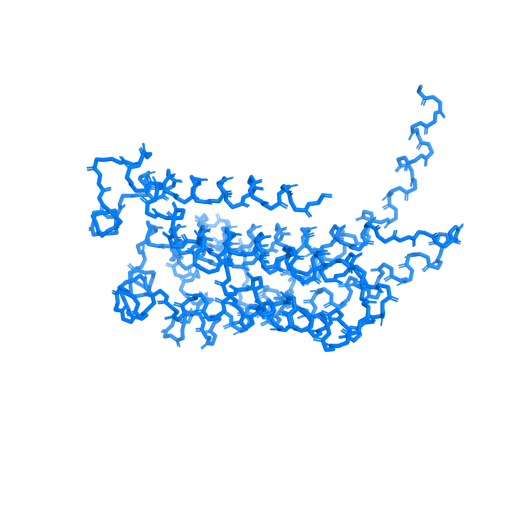LEU A N 1
ATOM 1261 C CA . LEU A 1 177 ? -14.138 -5.503 10.700 1.00 83.62 177 LEU A CA 1
ATOM 1262 C C . LEU A 1 177 ? -14.644 -4.428 9.734 1.00 83.62 177 LEU A C 1
ATOM 1264 O O . LEU A 1 177 ? -14.500 -3.252 10.036 1.00 83.62 177 LEU A O 1
ATOM 1268 N N . VAL A 1 178 ? -15.257 -4.798 8.603 1.00 87.19 178 VAL A N 1
ATOM 1269 C CA . VAL A 1 178 ? -15.743 -3.804 7.626 1.00 87.19 178 VAL A CA 1
ATOM 1270 C C . VAL A 1 178 ? -16.864 -2.940 8.210 1.00 87.19 178 VAL A C 1
ATOM 1272 O O . VAL A 1 178 ? -16.816 -1.726 8.041 1.00 87.19 178 VAL A O 1
ATOM 1275 N N . LYS A 1 179 ? -17.829 -3.513 8.952 1.00 88.81 179 LYS A N 1
ATOM 1276 C CA . LYS A 1 179 ? -18.860 -2.702 9.632 1.00 88.81 179 LYS A CA 1
ATOM 1277 C C . LYS A 1 179 ? -18.264 -1.851 10.737 1.00 88.81 179 LYS A C 1
ATOM 1279 O O . LYS A 1 179 ? -18.712 -0.734 10.942 1.00 88.81 179 LYS A O 1
ATOM 1284 N N . GLU A 1 180 ? -17.264 -2.354 11.451 1.00 92.88 180 GLU A N 1
ATOM 1285 C CA . GLU A 1 180 ? -16.583 -1.573 12.483 1.00 92.88 180 GLU A CA 1
ATOM 1286 C C . GLU A 1 180 ? -15.802 -0.405 11.865 1.00 92.88 180 GLU A C 1
ATOM 1288 O O . GLU A 1 180 ? -15.861 0.712 12.373 1.00 92.88 180 GLU A O 1
ATOM 1293 N N . VAL A 1 181 ? -15.152 -0.613 10.716 1.00 94.31 181 VAL A N 1
ATOM 1294 C CA . VAL A 1 181 ? -14.526 0.455 9.920 1.00 94.31 181 VAL A CA 1
ATOM 1295 C C . VAL A 1 181 ? -15.571 1.468 9.443 1.00 94.31 181 VAL A C 1
ATOM 1297 O O . VAL A 1 181 ? -15.379 2.674 9.613 1.00 94.31 181 VAL A O 1
ATOM 1300 N N . GLU A 1 182 ? -16.701 1.002 8.911 1.00 92.88 182 GLU A N 1
ATOM 1301 C CA . GLU A 1 182 ? -17.835 1.848 8.517 1.00 92.88 182 GLU A CA 1
ATOM 1302 C C . GLU A 1 182 ? -18.362 2.676 9.702 1.00 92.88 182 GLU A C 1
ATOM 1304 O O . GLU A 1 182 ? -18.567 3.882 9.571 1.00 92.88 182 GLU A O 1
ATOM 1309 N N . ALA A 1 183 ? -18.461 2.068 10.888 1.00 93.62 183 ALA A N 1
ATOM 1310 C CA . ALA A 1 183 ? -18.870 2.700 12.142 1.00 93.62 183 ALA A CA 1
ATOM 1311 C C . ALA A 1 183 ? -17.791 3.603 12.782 1.00 93.62 183 ALA A C 1
ATOM 1313 O O . ALA A 1 183 ? -17.981 4.111 13.890 1.00 93.62 183 ALA A O 1
ATOM 1314 N N . GLY A 1 184 ? -16.650 3.808 12.117 1.00 95.25 184 GLY A N 1
ATOM 1315 C CA . GLY A 1 184 ? -15.589 4.710 12.571 1.00 95.25 184 GLY A CA 1
ATOM 1316 C C . GLY A 1 184 ? -14.675 4.134 13.651 1.00 95.25 184 GLY A C 1
ATOM 1317 O O . GLY A 1 184 ? -13.977 4.881 14.339 1.00 95.25 184 GLY A O 1
ATOM 1318 N N . ASN A 1 185 ? -14.650 2.814 13.824 1.00 96.25 185 ASN A N 1
ATOM 1319 C CA . ASN A 1 185 ? -13.770 2.153 14.775 1.00 96.25 185 ASN A CA 1
ATOM 1320 C C . ASN A 1 185 ? -12.322 2.133 14.268 1.00 96.25 185 ASN A C 1
ATOM 1322 O O . ASN A 1 185 ? -11.916 1.262 13.495 1.00 96.25 185 ASN A O 1
ATOM 1326 N N . LEU A 1 186 ? -11.516 3.088 14.736 1.00 97.44 186 LEU A N 1
ATOM 1327 C CA . LEU A 1 186 ? -10.121 3.224 14.317 1.00 97.44 186 LEU A CA 1
ATOM 1328 C C . LEU A 1 186 ? -9.289 1.959 14.586 1.00 97.44 186 LEU A C 1
ATOM 1330 O O . LEU A 1 186 ? -8.415 1.643 13.786 1.00 97.44 186 LEU A O 1
ATOM 1334 N N . SER A 1 187 ? -9.574 1.206 15.654 1.00 96.25 187 SER A N 1
ATOM 1335 C CA . SER A 1 187 ? -8.854 -0.043 15.945 1.00 96.25 187 SER A CA 1
ATOM 1336 C C . SER A 1 187 ? -9.042 -1.082 14.830 1.00 96.25 187 SER A C 1
ATOM 1338 O O . SER A 1 187 ? -8.066 -1.671 14.366 1.00 96.25 187 SER A O 1
ATOM 1340 N N . ALA A 1 188 ? -10.271 -1.224 14.318 1.00 95.19 188 ALA A N 1
ATOM 1341 C CA . ALA A 1 188 ? -10.583 -2.095 13.191 1.00 95.19 188 ALA A CA 1
ATOM 1342 C C . ALA A 1 188 ? -9.871 -1.631 11.913 1.00 95.19 188 ALA A C 1
ATOM 1344 O O . ALA A 1 188 ? -9.290 -2.450 11.201 1.00 95.19 188 ALA A O 1
ATOM 1345 N N . GLY A 1 189 ? -9.848 -0.316 11.667 1.00 96.12 189 GLY A N 1
ATOM 1346 C CA . GLY A 1 189 ? -9.149 0.267 10.521 1.00 96.12 189 GLY A CA 1
ATOM 1347 C C . GLY A 1 189 ? -7.636 0.054 10.557 1.00 96.12 189 GLY A C 1
ATOM 1348 O O . GLY A 1 189 ? -7.038 -0.296 9.544 1.00 96.12 189 GLY A O 1
ATOM 1349 N N . VAL A 1 190 ? -7.017 0.188 11.733 1.00 97.44 190 VAL A N 1
ATOM 1350 C CA . VAL A 1 190 ? -5.587 -0.097 11.938 1.00 97.44 190 VAL A CA 1
ATOM 1351 C C . VAL A 1 190 ? -5.282 -1.575 11.696 1.00 97.44 190 VAL A C 1
ATOM 1353 O O . VAL A 1 190 ? -4.331 -1.884 10.982 1.00 97.44 190 VAL A O 1
ATOM 1356 N N . ILE A 1 191 ? -6.094 -2.491 12.235 1.00 94.81 191 ILE A N 1
ATOM 1357 C CA . ILE A 1 191 ? -5.919 -3.938 12.026 1.00 94.81 191 ILE A CA 1
ATOM 1358 C C . ILE A 1 191 ? -6.036 -4.282 10.538 1.00 94.81 191 ILE A C 1
ATOM 1360 O O . ILE A 1 191 ? -5.197 -5.007 10.003 1.00 94.81 191 ILE A O 1
ATOM 1364 N N . MET A 1 192 ? -7.059 -3.761 9.857 1.00 94.44 192 MET A N 1
ATOM 1365 C CA . MET A 1 192 ? -7.284 -4.032 8.439 1.00 94.44 192 MET A CA 1
ATOM 1366 C C . MET A 1 192 ? -6.163 -3.441 7.571 1.00 94.44 192 MET A C 1
ATOM 1368 O O . MET A 1 192 ? -5.615 -4.138 6.718 1.00 94.44 192 MET A O 1
ATOM 1372 N N . GLY A 1 193 ? -5.747 -2.201 7.845 1.00 96.94 193 GLY A N 1
ATOM 1373 C CA . GLY A 1 193 ? -4.613 -1.561 7.179 1.00 96.94 193 GLY A CA 1
ATOM 1374 C C . GLY A 1 193 ? -3.299 -2.327 7.371 1.00 96.94 193 GLY A C 1
ATOM 1375 O O . GLY A 1 193 ? -2.583 -2.584 6.404 1.00 96.94 193 GLY A O 1
ATOM 1376 N N . ALA A 1 194 ? -2.999 -2.773 8.592 1.00 97.06 194 ALA A N 1
ATOM 1377 C CA . ALA A 1 194 ? -1.801 -3.565 8.868 1.00 97.06 194 ALA A CA 1
ATOM 1378 C C . ALA A 1 194 ? -1.803 -4.910 8.127 1.00 97.06 194 ALA A C 1
ATOM 1380 O O . ALA A 1 194 ? -0.766 -5.323 7.610 1.00 97.06 194 ALA A O 1
ATOM 1381 N N . LYS A 1 195 ? -2.964 -5.567 8.006 1.00 95.31 195 LYS A N 1
ATOM 1382 C CA . LYS A 1 195 ? -3.104 -6.797 7.210 1.00 95.31 195 LYS A CA 1
ATOM 1383 C C . LYS A 1 195 ? -2.826 -6.556 5.731 1.00 95.31 195 LYS A C 1
ATOM 1385 O O . LYS A 1 195 ? -2.102 -7.347 5.133 1.00 95.31 195 LYS A O 1
ATOM 1390 N N . PHE A 1 196 ? -3.343 -5.466 5.158 1.00 97.50 196 PHE A N 1
ATOM 1391 C CA . PHE A 1 196 ? -3.003 -5.079 3.787 1.00 97.50 196 PHE A CA 1
ATOM 1392 C C . PHE A 1 196 ? -1.510 -4.868 3.618 1.00 97.50 196 PHE A C 1
ATOM 1394 O O . PHE A 1 196 ? -0.929 -5.446 2.709 1.00 97.50 196 PHE A O 1
ATOM 1401 N N . TRP A 1 197 ? -0.888 -4.088 4.498 1.00 97.62 197 TRP A N 1
ATOM 1402 C CA . TRP A 1 197 ? 0.540 -3.802 4.412 1.00 97.62 197 TRP A CA 1
ATOM 1403 C C . TRP A 1 197 ? 1.372 -5.087 4.516 1.00 97.62 197 TRP A C 1
ATOM 1405 O O . TRP A 1 197 ? 2.189 -5.364 3.639 1.00 97.62 197 TRP A O 1
ATOM 1415 N N . ALA A 1 198 ? 1.121 -5.911 5.535 1.00 96.88 198 ALA A N 1
ATOM 1416 C CA . ALA A 1 198 ? 1.815 -7.178 5.742 1.00 96.88 198 ALA A CA 1
ATOM 1417 C C . ALA A 1 198 ? 1.670 -8.113 4.533 1.00 96.88 198 ALA A C 1
ATOM 1419 O O . ALA A 1 198 ? 2.651 -8.683 4.064 1.00 96.88 198 ALA A O 1
ATOM 1420 N N . PHE A 1 199 ? 0.460 -8.243 3.990 1.00 96.88 199 PHE A N 1
ATOM 1421 C CA . PHE A 1 199 ? 0.239 -9.081 2.818 1.00 96.88 199 PHE A CA 1
ATOM 1422 C C . PHE A 1 199 ? 0.849 -8.479 1.547 1.00 96.88 199 PHE A C 1
ATOM 1424 O O . PHE A 1 199 ? 1.417 -9.208 0.742 1.00 96.88 199 PHE A O 1
ATOM 1431 N N . GLY A 1 200 ? 0.818 -7.154 1.399 1.00 97.38 200 GLY A N 1
ATOM 1432 C CA . GLY A 1 200 ? 1.460 -6.427 0.306 1.00 97.38 200 GLY A CA 1
ATOM 1433 C C . GLY A 1 200 ? 2.966 -6.663 0.233 1.00 97.38 200 GLY A C 1
ATOM 1434 O O . GLY A 1 200 ? 3.479 -6.848 -0.863 1.00 97.38 200 GLY A O 1
ATOM 1435 N N . LEU A 1 201 ? 3.659 -6.742 1.377 1.00 96.19 201 LEU A N 1
ATOM 1436 C CA . LEU A 1 201 ? 5.080 -7.122 1.429 1.00 96.19 201 LEU A CA 1
ATOM 1437 C C . LEU A 1 201 ? 5.323 -8.512 0.832 1.00 96.19 201 LEU A C 1
ATOM 1439 O O . LEU A 1 201 ? 6.290 -8.715 0.106 1.00 96.19 201 LEU A O 1
ATOM 1443 N N . ILE A 1 202 ? 4.430 -9.462 1.111 1.00 94.38 202 ILE A N 1
ATOM 1444 C CA . ILE A 1 202 ? 4.566 -10.839 0.633 1.00 94.38 202 ILE A CA 1
ATOM 1445 C C . ILE A 1 202 ? 4.227 -10.942 -0.854 1.00 94.38 202 ILE A C 1
ATOM 1447 O O . ILE A 1 202 ? 4.962 -11.563 -1.614 1.00 94.38 202 ILE A O 1
ATOM 1451 N N . ILE A 1 203 ? 3.139 -10.301 -1.282 1.00 95.50 203 ILE A N 1
ATOM 1452 C CA . ILE A 1 203 ? 2.731 -10.281 -2.690 1.00 95.50 203 ILE A CA 1
ATOM 1453 C C . ILE A 1 203 ? 3.747 -9.538 -3.556 1.00 95.50 203 ILE A C 1
ATOM 1455 O O . ILE A 1 203 ? 3.981 -9.952 -4.688 1.00 95.50 203 ILE A O 1
ATOM 1459 N N . ALA A 1 204 ? 4.392 -8.493 -3.034 1.00 94.81 204 ALA A N 1
ATOM 1460 C CA . ALA A 1 204 ? 5.462 -7.800 -3.739 1.00 94.81 204 ALA A CA 1
ATOM 1461 C C . ALA A 1 204 ? 6.609 -8.753 -4.117 1.00 94.81 204 ALA A C 1
ATOM 1463 O O . ALA A 1 204 ? 7.093 -8.674 -5.239 1.00 94.81 204 ALA A O 1
ATOM 1464 N N . MET A 1 205 ? 6.977 -9.716 -3.263 1.00 88.50 205 MET A N 1
ATOM 1465 C CA . MET A 1 205 ? 7.991 -10.720 -3.625 1.00 88.50 205 MET A CA 1
ATOM 1466 C C . MET A 1 205 ? 7.603 -11.527 -4.866 1.00 88.50 205 MET A C 1
ATOM 1468 O O . MET A 1 205 ? 8.453 -11.842 -5.687 1.00 88.50 205 MET A O 1
ATOM 1472 N N . ALA A 1 206 ? 6.318 -11.853 -4.998 1.00 87.88 206 ALA A N 1
ATOM 1473 C CA . ALA A 1 206 ? 5.804 -12.663 -6.095 1.00 87.88 206 ALA A CA 1
ATOM 1474 C C . ALA A 1 206 ? 5.578 -11.861 -7.385 1.00 87.88 206 ALA A C 1
ATOM 1476 O O . ALA A 1 206 ? 5.533 -12.431 -8.468 1.00 87.88 206 ALA A O 1
ATOM 1477 N N . ALA A 1 207 ? 5.350 -10.553 -7.252 1.00 90.12 207 ALA A N 1
ATOM 1478 C CA . ALA A 1 207 ? 5.136 -9.641 -8.370 1.00 90.12 207 ALA A CA 1
ATOM 1479 C C . ALA A 1 207 ? 6.449 -9.113 -8.970 1.00 90.12 207 ALA A C 1
ATOM 1481 O O . ALA A 1 207 ? 6.427 -8.572 -10.072 1.00 90.12 207 ALA A O 1
ATOM 1482 N N . GLY A 1 208 ? 7.556 -9.213 -8.228 1.00 86.56 208 GLY A N 1
ATOM 1483 C CA . GLY A 1 208 ? 8.893 -8.832 -8.678 1.00 86.56 208 GLY A CA 1
ATOM 1484 C C . GLY A 1 208 ? 9.727 -10.019 -9.155 1.00 86.56 208 GLY A C 1
ATOM 1485 O O . GLY A 1 208 ? 9.270 -11.156 -9.177 1.00 86.56 208 GLY A O 1
ATOM 1486 N N . GLY A 1 209 ? 10.980 -9.740 -9.515 1.00 83.88 209 GLY A N 1
ATOM 1487 C CA . GLY A 1 209 ? 11.893 -10.721 -10.108 1.00 83.88 209 GLY A CA 1
ATOM 1488 C C . GLY A 1 209 ? 11.998 -10.580 -11.627 1.00 83.88 209 GLY A C 1
ATOM 1489 O O . GLY A 1 209 ? 11.275 -9.802 -12.248 1.00 83.88 209 GLY A O 1
ATOM 1490 N N . GLN A 1 210 ? 12.952 -11.288 -12.231 1.00 85.25 210 GLN A N 1
ATOM 1491 C CA . GLN A 1 210 ? 13.101 -11.284 -13.687 1.00 85.25 210 GLN A CA 1
ATOM 1492 C C . GLN A 1 210 ? 11.982 -12.117 -14.311 1.00 85.25 210 GLN A C 1
ATOM 1494 O O . GLN A 1 210 ? 11.845 -13.287 -13.977 1.00 85.25 210 GLN A O 1
ATOM 1499 N N . PHE A 1 211 ? 11.223 -11.532 -15.237 1.00 89.44 211 PHE A N 1
ATOM 1500 C CA . PHE A 1 211 ? 10.199 -12.260 -15.988 1.00 89.44 211 PHE A CA 1
ATOM 1501 C C . PHE A 1 211 ? 10.839 -13.352 -16.861 1.00 89.44 211 PHE A C 1
ATOM 1503 O O . PHE A 1 211 ? 11.577 -13.032 -17.799 1.00 89.44 211 PHE A O 1
ATOM 1510 N N . THR A 1 212 ? 10.552 -14.622 -16.569 1.00 88.69 212 THR A N 1
ATOM 1511 C CA . THR A 1 212 ? 11.070 -15.778 -17.325 1.00 88.69 212 THR A CA 1
ATOM 1512 C C . THR A 1 212 ? 10.027 -16.338 -18.286 1.00 88.69 212 THR A C 1
ATOM 1514 O O . THR A 1 212 ? 10.373 -16.829 -19.365 1.00 88.69 212 THR A O 1
ATOM 1517 N N . GLY A 1 213 ? 8.739 -16.222 -17.951 1.00 91.88 213 GLY A N 1
ATOM 1518 C CA . GLY A 1 213 ? 7.650 -16.676 -18.798 1.00 91.88 213 GLY A CA 1
ATOM 1519 C C . GLY A 1 213 ? 6.329 -16.842 -18.056 1.00 91.88 213 GLY A C 1
ATOM 1520 O O . GLY A 1 213 ? 6.266 -17.273 -16.910 1.00 91.88 213 GLY A O 1
ATOM 1521 N N . TRP A 1 214 ? 5.228 -16.598 -18.773 1.00 93.88 214 TRP A N 1
ATOM 1522 C CA . TRP A 1 214 ? 3.875 -16.574 -18.207 1.00 93.88 214 TRP A CA 1
ATOM 1523 C C . TRP A 1 214 ? 3.513 -17.789 -17.353 1.00 93.88 214 TRP A C 1
ATOM 1525 O O . TRP A 1 214 ? 2.960 -17.624 -16.274 1.00 93.88 214 TRP A O 1
ATOM 1535 N N . ALA A 1 215 ? 3.780 -19.009 -17.823 1.00 95.12 215 ALA A N 1
ATOM 1536 C CA . ALA A 1 215 ? 3.374 -20.207 -17.092 1.00 95.12 215 ALA A CA 1
ATOM 1537 C C . ALA A 1 215 ? 4.122 -20.353 -15.756 1.00 95.12 215 ALA A C 1
ATOM 1539 O O . ALA A 1 215 ? 3.502 -20.679 -14.744 1.00 95.12 215 ALA A O 1
ATOM 1540 N N . GLU A 1 216 ? 5.431 -20.097 -15.752 1.00 92.62 216 GLU A N 1
ATOM 1541 C CA . GLU A 1 216 ? 6.279 -20.185 -14.562 1.00 92.62 216 GLU A CA 1
ATOM 1542 C C . GLU A 1 216 ? 5.923 -19.075 -13.571 1.00 92.62 216 GLU A C 1
ATOM 1544 O O . GLU A 1 216 ? 5.545 -19.366 -12.434 1.00 92.62 216 GLU A O 1
ATOM 1549 N N . ASP A 1 217 ? 5.908 -17.825 -14.034 1.00 93.19 217 ASP A N 1
ATOM 1550 C CA . ASP A 1 217 ? 5.704 -16.658 -13.178 1.00 93.19 217 ASP A CA 1
ATOM 1551 C C . ASP A 1 217 ? 4.275 -16.596 -12.605 1.00 93.19 217 ASP A C 1
ATOM 1553 O O . ASP A 1 217 ? 4.084 -16.287 -11.429 1.00 93.19 217 ASP A O 1
ATOM 1557 N N . LEU A 1 218 ? 3.242 -16.963 -13.382 1.00 95.25 218 LEU A N 1
ATOM 1558 C CA . LEU A 1 218 ? 1.865 -17.042 -12.865 1.00 95.25 218 LEU A CA 1
ATOM 1559 C C . LEU A 1 218 ? 1.705 -18.158 -11.824 1.00 95.25 218 LEU A C 1
ATOM 1561 O O . LEU A 1 218 ? 0.959 -17.996 -10.854 1.00 95.25 218 LEU A O 1
ATOM 1565 N N . THR A 1 219 ? 2.400 -19.284 -12.011 1.00 94.81 219 THR A N 1
ATOM 1566 C CA . THR A 1 219 ? 2.379 -20.397 -11.053 1.00 94.81 219 THR A CA 1
ATOM 1567 C C . THR A 1 219 ? 3.083 -19.996 -9.759 1.00 94.81 219 THR A C 1
ATOM 1569 O O . THR A 1 219 ? 2.521 -20.175 -8.675 1.00 94.81 219 THR A O 1
ATOM 1572 N N . ALA A 1 220 ? 4.270 -19.394 -9.864 1.00 92.94 220 ALA A N 1
ATOM 1573 C CA . ALA A 1 220 ? 5.021 -18.877 -8.726 1.00 92.94 220 ALA A CA 1
ATOM 1574 C C . ALA A 1 220 ? 4.218 -17.813 -7.964 1.00 92.94 220 ALA A C 1
ATOM 1576 O O . ALA A 1 220 ? 4.117 -17.875 -6.733 1.00 92.94 220 ALA A O 1
ATOM 1577 N N . PHE A 1 221 ? 3.560 -16.899 -8.686 1.00 95.00 221 PHE A N 1
ATOM 1578 C CA . PHE A 1 221 ? 2.676 -15.899 -8.097 1.00 95.00 221 PHE A CA 1
ATOM 1579 C C . PHE A 1 221 ? 1.534 -16.541 -7.306 1.00 95.00 221 PHE A C 1
ATOM 1581 O O . PHE A 1 221 ? 1.322 -16.202 -6.142 1.00 95.00 221 PHE A O 1
ATOM 1588 N N . GLY A 1 222 ? 0.816 -17.497 -7.905 1.00 95.19 222 GLY A N 1
ATOM 1589 C CA . GLY A 1 222 ? -0.309 -18.174 -7.258 1.00 95.19 222 GLY A CA 1
ATOM 1590 C C . GLY A 1 222 ? 0.089 -18.920 -5.981 1.00 95.19 222 GLY A C 1
ATOM 1591 O O . GLY A 1 222 ? -0.581 -18.785 -4.954 1.00 95.19 222 GLY A O 1
ATOM 1592 N N . ILE A 1 223 ? 1.205 -19.658 -6.018 1.00 94.44 223 ILE A N 1
ATOM 1593 C CA . ILE A 1 223 ? 1.741 -20.373 -4.849 1.00 94.44 223 ILE A CA 1
ATOM 1594 C C . ILE A 1 223 ? 2.120 -19.380 -3.749 1.00 94.44 223 ILE A C 1
ATOM 1596 O O . ILE A 1 223 ? 1.729 -19.562 -2.594 1.00 94.44 223 ILE A O 1
ATOM 1600 N N . THR A 1 224 ? 2.831 -18.309 -4.103 1.00 92.62 224 THR A N 1
ATOM 1601 C CA . THR A 1 224 ? 3.295 -17.306 -3.136 1.00 92.62 224 THR A CA 1
ATOM 1602 C C . THR A 1 224 ? 2.129 -16.536 -2.527 1.00 92.62 224 THR A C 1
ATOM 1604 O O . THR A 1 224 ? 2.113 -16.304 -1.321 1.00 92.62 224 THR A O 1
ATOM 1607 N N . ALA A 1 225 ? 1.107 -16.198 -3.315 1.00 94.06 225 ALA A N 1
ATOM 1608 C CA . ALA A 1 225 ? -0.096 -15.542 -2.817 1.00 94.06 225 ALA A CA 1
ATOM 1609 C C . ALA A 1 225 ? -0.865 -16.425 -1.822 1.00 94.06 225 ALA A C 1
ATOM 1611 O O . ALA A 1 225 ? -1.271 -15.949 -0.759 1.00 94.06 225 ALA A O 1
ATOM 1612 N N . ALA A 1 226 ? -1.019 -17.720 -2.120 1.00 94.12 226 ALA A N 1
ATOM 1613 C CA . ALA A 1 226 ? -1.673 -18.669 -1.221 1.00 94.12 226 ALA A CA 1
ATOM 1614 C C . ALA A 1 226 ? -0.864 -18.897 0.069 1.00 94.12 226 ALA A C 1
ATOM 1616 O O . ALA A 1 226 ? -1.413 -18.811 1.171 1.00 94.12 226 ALA A O 1
ATOM 1617 N N . ALA A 1 227 ? 0.445 -19.134 -0.056 1.00 92.62 227 ALA A N 1
ATOM 1618 C CA . ALA A 1 227 ? 1.347 -19.313 1.080 1.00 92.62 227 ALA A CA 1
ATOM 1619 C C . ALA A 1 227 ? 1.430 -18.046 1.942 1.00 92.62 227 ALA A C 1
ATOM 1621 O O . ALA A 1 227 ? 1.387 -18.124 3.168 1.00 92.62 227 ALA A O 1
ATOM 1622 N N . GLY A 1 228 ? 1.476 -16.874 1.311 1.00 92.88 228 GLY A N 1
ATOM 1623 C CA . GLY A 1 228 ? 1.484 -15.579 1.977 1.00 92.88 228 GLY A CA 1
ATOM 1624 C C . GLY A 1 228 ? 0.209 -15.304 2.756 1.00 92.88 228 GLY A C 1
ATOM 1625 O O . GLY A 1 228 ? 0.263 -14.767 3.861 1.00 92.88 228 GLY A O 1
ATOM 1626 N N . LEU A 1 229 ? -0.942 -15.716 2.221 1.00 92.75 229 LEU A N 1
ATOM 1627 C CA . LEU A 1 229 ? -2.211 -15.559 2.914 1.00 92.75 229 LEU A CA 1
ATOM 1628 C C . LEU A 1 229 ? -2.270 -16.475 4.140 1.00 92.75 229 LEU A C 1
ATOM 1630 O O . LEU A 1 229 ? -2.661 -16.035 5.220 1.00 92.75 229 LEU A O 1
ATOM 1634 N N . LEU A 1 230 ? -1.825 -17.726 4.000 1.00 92.88 230 LEU A N 1
ATOM 1635 C CA . LEU A 1 230 ? -1.698 -18.651 5.125 1.00 92.88 230 LEU A CA 1
ATOM 1636 C C . LEU A 1 230 ? -0.736 -18.105 6.190 1.00 92.88 230 LEU A C 1
ATOM 1638 O O . LEU A 1 230 ? -1.077 -18.074 7.374 1.00 92.88 230 LEU A O 1
ATOM 1642 N N . PHE A 1 231 ? 0.434 -17.619 5.770 1.00 91.81 231 PHE A N 1
ATOM 1643 C CA . PHE A 1 231 ? 1.401 -16.981 6.656 1.00 91.81 231 PHE A CA 1
ATOM 1644 C C . PHE A 1 231 ? 0.784 -15.793 7.392 1.00 91.81 231 PHE A C 1
ATOM 1646 O O . PHE A 1 231 ? 0.982 -15.668 8.595 1.00 91.81 231 PHE A O 1
ATOM 1653 N N . LEU A 1 232 ? -0.005 -14.951 6.718 1.00 92.31 232 LEU A N 1
ATOM 1654 C CA . LEU A 1 232 ? -0.667 -13.809 7.344 1.00 92.31 232 LEU A CA 1
ATOM 1655 C C . LEU A 1 232 ? -1.544 -14.244 8.529 1.00 92.31 232 LEU A C 1
ATOM 1657 O O . LEU A 1 232 ? -1.510 -13.598 9.578 1.00 92.31 232 LEU A O 1
ATOM 1661 N N . TYR A 1 233 ? -2.297 -15.340 8.392 1.00 91.38 233 TYR A N 1
ATOM 1662 C CA . TYR A 1 233 ? -3.107 -15.893 9.482 1.00 91.38 233 TYR A CA 1
ATOM 1663 C C . TYR A 1 233 ? -2.250 -16.474 10.610 1.00 91.38 233 TYR A C 1
ATOM 1665 O O . TYR A 1 233 ? -2.518 -16.187 11.776 1.00 91.38 233 TYR A O 1
ATOM 1673 N N . ILE A 1 234 ? -1.194 -17.222 10.277 1.00 92.31 234 ILE A N 1
ATOM 1674 C CA . ILE A 1 234 ? -0.266 -17.790 11.266 1.00 92.31 234 ILE A CA 1
ATOM 1675 C C . ILE A 1 234 ? 0.447 -16.676 12.040 1.00 92.31 234 ILE A C 1
ATOM 1677 O O . ILE A 1 234 ? 0.465 -16.697 13.266 1.00 92.31 234 ILE A O 1
ATOM 1681 N N . ALA A 1 235 ? 0.987 -15.672 11.348 1.00 91.38 235 ALA A N 1
ATOM 1682 C CA . ALA A 1 235 ? 1.635 -14.514 11.952 1.00 91.38 235 ALA A CA 1
ATOM 1683 C C . ALA A 1 235 ? 0.654 -13.730 12.829 1.00 91.38 235 ALA A C 1
ATOM 1685 O O . ALA A 1 235 ? 0.991 -13.355 13.946 1.00 91.38 235 ALA A O 1
ATOM 1686 N N . GLY A 1 236 ? -0.584 -13.535 12.366 1.00 89.19 236 GLY A N 1
ATOM 1687 C CA . GLY A 1 236 ? -1.632 -12.901 13.163 1.00 89.19 236 GLY A CA 1
ATOM 1688 C C . GLY A 1 236 ? -1.920 -13.660 14.460 1.00 89.19 236 GLY A C 1
ATOM 1689 O O . GLY A 1 236 ? -2.012 -13.039 15.516 1.00 89.19 236 GLY A O 1
ATOM 1690 N N . TRP A 1 237 ? -2.014 -14.988 14.394 1.00 89.25 237 TRP A N 1
ATOM 1691 C CA . TRP A 1 237 ? -2.180 -15.842 15.571 1.00 89.25 237 TRP A CA 1
ATOM 1692 C C . TRP A 1 237 ? -0.964 -15.782 16.508 1.00 89.25 237 TRP A C 1
ATOM 1694 O O . TRP A 1 237 ? -1.128 -15.619 17.715 1.00 89.25 237 TRP A O 1
ATOM 1704 N N . LEU A 1 238 ? 0.258 -15.835 15.966 1.00 90.50 238 LEU A N 1
ATOM 1705 C CA . LEU A 1 238 ? 1.492 -15.715 16.747 1.00 90.50 238 LEU A CA 1
ATOM 1706 C C . LEU A 1 238 ? 1.592 -14.367 17.460 1.00 90.50 238 LEU A C 1
ATOM 1708 O O . LEU A 1 238 ? 2.021 -14.322 18.606 1.00 90.50 238 LEU A O 1
ATOM 1712 N N . VAL A 1 239 ? 1.204 -13.270 16.812 1.00 89.81 239 VAL A N 1
ATOM 1713 C CA . VAL A 1 239 ? 1.216 -11.936 17.425 1.00 89.81 239 VAL A CA 1
ATOM 1714 C C . VAL A 1 239 ? 0.194 -11.843 18.555 1.00 89.81 239 VAL A C 1
ATOM 1716 O O . VAL A 1 239 ? 0.535 -11.354 19.632 1.00 89.81 239 VAL A O 1
ATOM 1719 N N . ASP A 1 240 ? -1.025 -12.341 18.344 1.00 86.50 240 ASP A N 1
ATOM 1720 C CA . ASP A 1 240 ? -2.065 -12.382 19.381 1.00 86.50 240 ASP A CA 1
ATOM 1721 C C . ASP A 1 240 ? -1.585 -13.190 20.601 1.00 86.50 240 ASP A C 1
ATOM 1723 O O . ASP A 1 240 ? -1.633 -12.721 21.740 1.00 86.50 240 ASP A O 1
ATOM 1727 N N . PHE A 1 241 ? -0.997 -14.365 20.344 1.00 84.88 241 PHE A N 1
ATOM 1728 C CA . PHE A 1 241 ? -0.518 -15.289 21.369 1.00 84.88 241 PHE A CA 1
ATOM 1729 C C . PHE A 1 241 ? 0.763 -14.830 22.085 1.00 84.88 241 PHE A C 1
ATOM 1731 O O . PHE A 1 241 ? 0.873 -14.963 23.303 1.00 84.88 241 PHE A O 1
ATOM 1738 N N . LEU A 1 242 ? 1.757 -14.312 21.359 1.00 86.88 242 LEU A N 1
ATOM 1739 C CA . LEU A 1 242 ? 3.093 -14.034 21.899 1.00 86.88 242 LEU A CA 1
ATOM 1740 C C . LEU A 1 242 ? 3.307 -12.576 22.288 1.00 86.88 242 LEU A C 1
ATOM 1742 O O . LEU A 1 242 ? 4.053 -12.335 23.240 1.00 86.88 242 LEU A O 1
ATOM 1746 N N . ILE A 1 243 ? 2.712 -11.631 21.557 1.00 84.06 243 ILE A N 1
ATOM 1747 C CA . ILE A 1 243 ? 2.963 -10.195 21.727 1.00 84.06 243 ILE A CA 1
ATOM 1748 C C . ILE A 1 243 ? 1.826 -9.554 22.507 1.00 84.06 243 ILE A C 1
ATOM 1750 O O . ILE A 1 243 ? 2.087 -8.959 23.549 1.00 84.06 243 ILE A O 1
ATOM 1754 N N . VAL A 1 244 ? 0.585 -9.673 22.022 1.00 85.06 244 VAL A N 1
ATOM 1755 C CA . VAL A 1 244 ? -0.530 -8.963 22.649 1.00 85.06 244 VAL A CA 1
ATOM 1756 C C . VAL A 1 244 ? -0.941 -9.627 23.949 1.00 85.06 244 VAL A C 1
ATOM 1758 O O . VAL A 1 244 ? -1.060 -8.887 24.894 1.00 85.06 244 VAL A O 1
ATOM 1761 N N . ARG A 1 245 ? -1.084 -10.953 24.076 1.00 81.38 245 ARG A N 1
ATOM 1762 C CA . ARG A 1 245 ? -1.304 -11.719 25.340 1.00 81.38 245 ARG A CA 1
ATOM 1763 C C . ARG A 1 245 ? -2.497 -11.346 2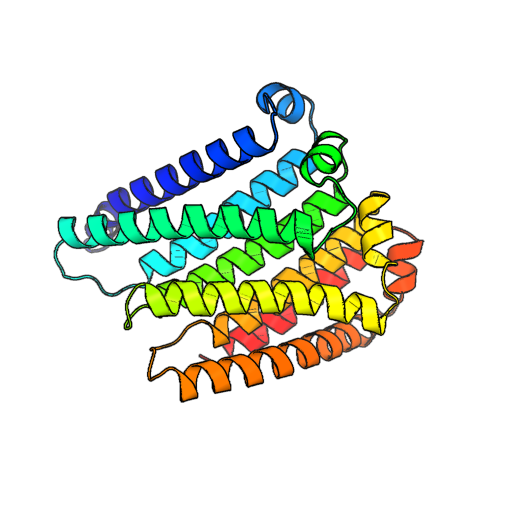6.252 1.00 81.38 245 ARG A C 1
ATOM 1765 O O . ARG A 1 245 ? -3.041 -12.238 26.893 1.00 81.38 245 ARG A O 1
ATOM 1772 N N . TRP A 1 246 ? -2.880 -10.077 26.386 1.00 78.12 246 TRP A N 1
ATOM 1773 C CA . TRP A 1 246 ? -3.846 -9.532 27.348 1.00 78.12 246 TRP A CA 1
ATOM 1774 C C . TRP A 1 246 ? -5.221 -9.235 26.745 1.00 78.12 246 TRP A C 1
ATOM 1776 O O . TRP A 1 246 ? -6.166 -9.015 27.500 1.00 78.12 246 TRP A O 1
ATOM 1786 N N . GLN A 1 247 ? -5.348 -9.213 25.416 1.00 82.25 247 GLN A N 1
ATOM 1787 C CA . GLN A 1 247 ? -6.622 -9.054 24.710 1.00 82.25 247 GLN A CA 1
ATOM 1788 C C . GLN A 1 247 ? -6.598 -9.845 23.404 1.00 82.25 247 GLN A C 1
ATOM 1790 O O . GLN A 1 247 ? -5.569 -9.863 22.738 1.00 82.25 247 GLN A O 1
ATOM 1795 N N . THR A 1 248 ? -7.727 -10.448 23.029 1.00 85.12 248 THR A N 1
ATOM 1796 C CA . THR A 1 248 ? -7.905 -11.081 21.711 1.00 85.12 248 THR A CA 1
ATOM 1797 C C . THR A 1 248 ? -8.218 -10.041 20.635 1.00 85.12 248 THR A C 1
ATOM 1799 O O . THR A 1 248 ? -8.686 -8.942 20.944 1.00 85.12 248 THR A O 1
ATOM 1802 N N . LEU A 1 249 ? -8.054 -10.392 19.355 1.00 83.81 249 LEU A N 1
ATOM 1803 C CA . LEU A 1 249 ? -8.430 -9.519 18.228 1.00 83.81 249 LEU A CA 1
ATOM 1804 C C . LEU A 1 249 ? -9.878 -8.997 18.328 1.00 83.81 249 LEU A C 1
ATOM 1806 O O . LEU A 1 249 ? -10.130 -7.815 18.096 1.00 83.81 249 LEU A O 1
ATOM 1810 N N . GLU A 1 250 ? -10.828 -9.843 18.727 1.00 85.56 250 GLU A N 1
ATOM 1811 C CA . GLU A 1 250 ? -12.234 -9.456 18.917 1.00 85.56 250 GLU A CA 1
ATOM 1812 C C . GLU A 1 250 ? -12.414 -8.447 20.059 1.00 85.56 250 GLU A C 1
ATOM 1814 O O . GLU A 1 250 ? -13.189 -7.491 19.951 1.00 85.56 250 GLU A O 1
ATOM 1819 N N . GLN A 1 251 ? -11.668 -8.621 21.153 1.00 87.69 251 GLN A N 1
ATOM 1820 C CA . GLN A 1 251 ? -11.659 -7.679 22.270 1.00 87.69 251 GLN A CA 1
ATOM 1821 C C . GLN A 1 251 ? -11.046 -6.337 21.867 1.00 87.69 251 GLN A C 1
ATOM 1823 O O . GLN A 1 251 ? -11.574 -5.295 22.253 1.00 87.69 251 GLN A O 1
ATOM 1828 N N . MET A 1 252 ? -9.986 -6.328 21.051 1.00 90.56 252 MET A N 1
ATOM 1829 C CA . MET A 1 252 ? -9.386 -5.083 20.551 1.00 90.56 252 MET A CA 1
ATOM 1830 C C . MET A 1 252 ? -10.405 -4.255 19.766 1.00 90.56 252 MET A C 1
ATOM 1832 O O . MET A 1 252 ? -10.526 -3.051 19.990 1.00 90.56 252 MET A O 1
ATOM 1836 N N . VAL A 1 253 ? -11.173 -4.916 18.897 1.00 91.12 253 VAL A N 1
ATOM 1837 C CA . VAL A 1 253 ? -12.205 -4.278 18.075 1.00 91.12 253 VAL A CA 1
ATOM 1838 C C . VAL A 1 253 ? -13.376 -3.809 18.937 1.00 91.12 253 VAL A C 1
ATOM 1840 O O . VAL A 1 253 ? -13.717 -2.628 18.905 1.00 91.12 253 VAL A O 1
ATOM 1843 N N . SER A 1 254 ? -13.960 -4.687 19.756 1.00 90.50 254 SER A N 1
ATOM 1844 C CA . SER A 1 254 ? -15.136 -4.352 20.578 1.00 90.50 254 SER A CA 1
ATOM 1845 C C . SER A 1 254 ? -14.861 -3.266 21.624 1.00 90.50 254 SER A C 1
ATOM 1847 O O . SER A 1 254 ? -15.716 -2.416 21.866 1.00 90.50 254 SER A O 1
ATOM 1849 N N . THR A 1 255 ? -13.656 -3.231 22.203 1.00 92.12 255 THR A N 1
ATOM 1850 C CA . THR A 1 255 ? -13.244 -2.174 23.147 1.00 92.12 255 THR A CA 1
ATOM 1851 C C . THR A 1 255 ? -12.674 -0.928 22.464 1.00 92.12 255 THR A C 1
ATOM 1853 O O . THR A 1 255 ? -12.318 0.033 23.145 1.00 92.12 255 THR A O 1
ATOM 1856 N N . LYS A 1 256 ? -12.597 -0.920 21.124 1.00 94.25 256 LYS A N 1
ATOM 1857 C CA . LYS A 1 256 ? -12.006 0.155 20.308 1.00 94.25 256 LYS A CA 1
ATOM 1858 C C . LYS A 1 256 ? -10.574 0.506 20.730 1.00 94.25 256 LYS A C 1
ATOM 1860 O O . LYS A 1 256 ? -10.154 1.663 20.658 1.00 94.25 256 LYS A O 1
ATOM 1865 N N . ASN A 1 257 ? -9.809 -0.487 21.178 1.00 94.44 257 ASN A N 1
ATOM 1866 C CA . ASN A 1 257 ? -8.476 -0.287 21.728 1.00 94.44 257 ASN A CA 1
ATOM 1867 C C . ASN A 1 257 ? -7.433 -0.130 20.612 1.00 94.44 257 ASN A C 1
ATOM 1869 O O . ASN A 1 257 ? -6.838 -1.095 20.129 1.00 94.44 257 ASN A O 1
ATOM 1873 N N . VAL A 1 258 ? -7.197 1.121 20.213 1.00 95.94 258 VAL A N 1
ATOM 1874 C CA . VAL A 1 258 ? -6.236 1.477 19.157 1.00 95.94 258 VAL A CA 1
ATOM 1875 C C . VAL A 1 258 ? -4.798 1.112 19.541 1.00 95.94 258 VAL A C 1
ATOM 1877 O O . VAL A 1 258 ? -4.026 0.722 18.672 1.00 95.94 258 VAL A O 1
ATOM 1880 N N . ALA A 1 259 ? -4.430 1.184 20.824 1.00 94.19 259 ALA A N 1
ATOM 1881 C CA . ALA A 1 259 ? -3.074 0.858 21.267 1.00 94.19 259 ALA A CA 1
ATOM 1882 C C . ALA A 1 259 ? -2.756 -0.631 21.058 1.00 94.19 259 ALA A C 1
ATOM 1884 O O . ALA A 1 259 ? -1.732 -0.964 20.458 1.00 94.19 259 ALA A O 1
ATOM 1885 N N . SER A 1 260 ? -3.666 -1.522 21.466 1.00 92.31 260 SER A N 1
ATOM 1886 C CA . SER A 1 260 ? -3.533 -2.961 21.197 1.00 92.31 260 SER A CA 1
ATOM 1887 C C . SER A 1 260 ? -3.557 -3.257 19.697 1.00 92.31 260 SER A C 1
ATOM 1889 O O . SER A 1 260 ? -2.741 -4.041 19.220 1.00 92.31 260 SER A O 1
ATOM 1891 N N . ALA A 1 261 ? -4.427 -2.582 18.936 1.00 94.75 261 ALA A N 1
ATOM 1892 C CA . ALA A 1 261 ? -4.492 -2.727 17.482 1.00 94.75 261 ALA A CA 1
ATOM 1893 C C . ALA A 1 261 ? -3.184 -2.320 16.780 1.00 94.75 261 ALA A C 1
ATOM 1895 O O . ALA A 1 261 ? -2.766 -2.987 15.836 1.00 94.75 261 ALA A O 1
ATOM 1896 N N . LEU A 1 262 ? -2.513 -1.262 17.249 1.00 95.25 262 LEU A N 1
ATOM 1897 C CA . LEU A 1 262 ? -1.205 -0.837 16.743 1.00 95.25 262 LEU A CA 1
ATOM 1898 C C . LEU A 1 262 ? -0.106 -1.849 17.083 1.00 95.25 262 LEU A C 1
ATOM 1900 O O . LEU A 1 262 ? 0.700 -2.168 16.213 1.00 95.25 262 LEU A O 1
ATOM 1904 N N . ALA A 1 263 ? -0.083 -2.382 18.309 1.00 93.94 263 ALA A N 1
ATOM 1905 C CA . ALA A 1 263 ? 0.872 -3.424 18.697 1.00 93.94 263 ALA A CA 1
ATOM 1906 C C . ALA A 1 263 ? 0.671 -4.707 17.873 1.00 93.94 263 ALA A C 1
ATOM 1908 O O . ALA A 1 263 ? 1.637 -5.273 17.358 1.00 93.94 263 ALA A O 1
ATOM 1909 N N . TYR A 1 264 ? -0.587 -5.119 17.683 1.00 93.38 264 TYR A N 1
ATOM 1910 C CA . TYR A 1 264 ? -0.954 -6.244 16.829 1.00 93.38 264 TYR A CA 1
ATOM 1911 C C . TYR A 1 264 ? -0.524 -6.010 15.374 1.00 93.38 264 TYR A C 1
ATOM 1913 O O . TYR A 1 264 ? 0.194 -6.814 14.782 1.00 93.38 264 TYR A O 1
ATOM 1921 N N . GLY A 1 265 ? -0.931 -4.878 14.796 1.00 94.75 265 GLY A N 1
ATOM 1922 C CA . GLY A 1 265 ? -0.645 -4.545 13.407 1.00 94.75 265 GLY A CA 1
ATOM 1923 C C . GLY A 1 265 ? 0.851 -4.399 13.135 1.00 94.75 265 GLY A C 1
ATOM 1924 O O . GLY A 1 265 ? 1.360 -4.970 12.173 1.00 94.75 265 GLY A O 1
ATOM 1925 N N . GLY A 1 266 ? 1.573 -3.703 14.014 1.00 95.31 266 GLY A N 1
ATOM 1926 C CA . GLY A 1 266 ? 3.022 -3.536 13.923 1.00 95.31 266 GLY A CA 1
ATOM 1927 C C . GLY A 1 266 ? 3.773 -4.862 14.038 1.00 95.31 266 GLY A C 1
ATOM 1928 O O . GLY A 1 266 ? 4.678 -5.114 13.246 1.00 95.31 266 GLY A O 1
ATOM 1929 N N . GLY A 1 267 ? 3.361 -5.743 14.956 1.00 94.56 267 GLY A N 1
ATOM 1930 C CA . GLY A 1 267 ? 3.915 -7.095 15.063 1.00 94.56 267 GLY A CA 1
ATOM 1931 C C . GLY A 1 267 ? 3.701 -7.911 13.787 1.00 94.56 267 GLY A C 1
ATOM 1932 O O . GLY A 1 267 ? 4.634 -8.539 13.290 1.00 94.56 267 GLY A O 1
ATOM 1933 N N . GLN A 1 268 ? 2.497 -7.846 13.211 1.00 93.56 268 GLN A N 1
ATOM 1934 C CA . GLN A 1 268 ? 2.161 -8.581 11.992 1.00 93.56 268 GLN A CA 1
ATOM 1935 C C . GLN A 1 268 ? 2.944 -8.066 10.772 1.00 93.56 268 GLN A C 1
ATOM 1937 O O . GLN A 1 268 ? 3.504 -8.866 10.021 1.00 93.56 268 GLN A O 1
ATOM 1942 N N . VAL A 1 269 ? 3.040 -6.743 10.599 1.00 96.44 269 VAL A N 1
ATOM 1943 C CA . VAL A 1 269 ? 3.851 -6.118 9.538 1.00 96.44 269 VAL A CA 1
ATOM 1944 C C . VAL A 1 269 ? 5.336 -6.423 9.735 1.00 96.44 269 VAL A C 1
ATOM 1946 O O . VAL A 1 269 ? 6.012 -6.760 8.769 1.00 96.44 269 VAL A O 1
ATOM 1949 N N . GLY A 1 270 ? 5.841 -6.374 10.970 1.00 94.75 270 GLY A N 1
ATOM 1950 C CA . GLY A 1 270 ? 7.236 -6.686 11.284 1.00 94.75 270 GLY A CA 1
ATOM 1951 C C . GLY A 1 270 ? 7.619 -8.129 10.946 1.00 94.75 270 GLY A C 1
ATOM 1952 O O . GLY A 1 270 ? 8.665 -8.357 10.341 1.00 94.75 270 GLY A O 1
ATOM 1953 N N . MET A 1 271 ? 6.758 -9.102 11.264 1.00 93.62 271 MET A N 1
ATOM 1954 C CA . MET A 1 271 ? 6.970 -10.502 10.873 1.00 93.62 271 MET A CA 1
ATOM 1955 C C . MET A 1 271 ? 6.945 -10.681 9.351 1.00 93.62 271 MET A C 1
ATOM 1957 O O . MET A 1 271 ? 7.807 -11.368 8.806 1.00 93.62 271 MET A O 1
ATOM 1961 N N . ALA A 1 272 ? 5.991 -10.050 8.660 1.00 94.06 272 ALA A N 1
ATOM 1962 C CA . ALA A 1 272 ? 5.924 -10.099 7.200 1.00 94.06 272 ALA A CA 1
ATOM 1963 C C . ALA A 1 272 ? 7.157 -9.465 6.546 1.00 94.06 272 ALA A C 1
ATOM 1965 O O . ALA A 1 272 ? 7.695 -10.028 5.599 1.00 94.06 272 ALA A O 1
ATOM 1966 N N . TYR A 1 273 ? 7.648 -8.347 7.085 1.00 94.12 273 TYR A N 1
ATOM 1967 C CA . TYR A 1 273 ? 8.874 -7.708 6.619 1.00 94.12 273 TYR A CA 1
ATOM 1968 C C . TYR A 1 273 ? 10.093 -8.620 6.793 1.00 94.12 273 TYR A C 1
ATOM 1970 O O . TYR A 1 273 ? 10.854 -8.808 5.846 1.00 94.12 273 TYR A O 1
ATOM 1978 N N . ALA A 1 274 ? 10.247 -9.244 7.967 1.00 90.62 274 ALA A N 1
ATOM 1979 C CA . ALA A 1 274 ? 11.346 -10.171 8.230 1.00 90.62 274 ALA A CA 1
ATOM 1980 C C . ALA A 1 274 ? 11.358 -11.335 7.230 1.00 90.62 274 ALA A C 1
ATOM 1982 O O . ALA A 1 274 ? 12.408 -11.658 6.682 1.00 90.62 274 ALA A O 1
ATOM 1983 N N . VAL A 1 275 ? 10.191 -11.918 6.937 1.00 87.50 275 VAL A N 1
ATOM 1984 C CA . VAL A 1 275 ? 10.075 -12.964 5.911 1.00 87.50 275 VAL A CA 1
ATOM 1985 C C . VAL A 1 275 ? 10.341 -12.411 4.517 1.00 87.50 275 VAL A C 1
ATOM 1987 O O . VAL A 1 275 ? 11.033 -13.069 3.747 1.00 87.50 275 VAL A O 1
ATOM 1990 N N . SER A 1 276 ? 9.871 -11.200 4.203 1.00 84.94 276 SER A N 1
ATOM 1991 C CA . SER A 1 276 ? 10.064 -10.625 2.870 1.00 84.94 276 SER A CA 1
ATOM 1992 C C . SER A 1 276 ? 11.527 -10.391 2.506 1.00 84.94 276 SER A C 1
ATOM 1994 O O . SER A 1 276 ? 11.868 -10.416 1.334 1.00 84.94 276 SER A O 1
ATOM 1996 N N . VAL A 1 277 ? 12.399 -10.200 3.500 1.00 81.06 277 VAL A N 1
ATOM 1997 C CA . VAL A 1 277 ? 13.839 -10.007 3.277 1.00 81.06 277 VAL A CA 1
ATOM 1998 C C . VAL A 1 277 ? 14.585 -11.338 3.129 1.00 81.06 277 VAL A C 1
ATOM 2000 O O . VAL A 1 277 ? 15.616 -11.373 2.475 1.00 81.06 277 VAL A O 1
ATOM 2003 N N . LEU A 1 278 ? 14.083 -12.439 3.702 1.00 69.44 278 LEU A N 1
ATOM 2004 C CA . LEU A 1 278 ? 14.758 -13.749 3.677 1.00 69.44 278 LEU A CA 1
ATOM 2005 C C . LEU A 1 278 ? 14.703 -14.463 2.318 1.00 69.44 278 LEU A C 1
ATOM 2007 O O . LEU A 1 278 ? 15.352 -15.493 2.152 1.00 69.44 278 LEU A O 1
ATOM 2011 N N . VAL A 1 279 ? 13.889 -13.967 1.388 1.00 57.22 279 VAL A N 1
ATOM 2012 C CA . VAL A 1 279 ? 13.638 -14.596 0.081 1.00 57.22 279 VAL A CA 1
ATOM 2013 C C . VAL A 1 279 ? 14.434 -13.908 -1.048 1.00 57.22 279 VAL A C 1
ATOM 2015 O O . VAL A 1 279 ? 14.419 -14.395 -2.175 1.00 57.22 279 VAL A O 1
ATOM 2018 N N . PHE A 1 280 ? 15.170 -12.831 -0.743 1.00 42.53 280 PHE A N 1
ATOM 2019 C CA . PHE A 1 280 ? 16.146 -12.184 -1.635 1.00 42.53 280 PHE A CA 1
ATOM 2020 C C . PHE A 1 280 ? 17.574 -12.663 -1.345 1.00 42.53 280 PHE A C 1
ATOM 2022 O O . PHE A 1 280 ? 18.373 -12.714 -2.306 1.00 42.53 280 PHE A O 1
#

Secondary structure (DSSP, 8-state):
-TTHHHHHHHHHHHHHHHHHHHHHHHHHHHHHHT--HHHHHHTT-HHHHHHHHHHHHHHHHHHHHHHTSPP-S-HHHHHHHHHHHHHHHHHHHHHHHHHIIIIISTT--HHHHHHTT-HHHHHHHHHHHHHHHHHHHHHHHTGGG-HHHHHHHHHHHHHHHHHHHHHHHHHS-TTHHHHHHHTT-HHHHHHHHHHHHHHHHHHHHHH-S----HHHHHHHHHHHHHHHHHHHHHHHHHHIIIII-SS-HHHHHHTT-HHHHHHHHHHHHHHHHHHHHTT-

Nearest PDB structures (foldseek):
  8dwg-assembly1_R  TM=1.977E-01  e=4.495E+00  Homo sapiens

Foldseek 3Di:
DVPVVVVVVLCVLVVVLLVVLLVVLLVVVCVVLVDPVPVLVVVPLVLVVLLSVLLSLLLVLLLVLLVLDDDPPDSVVSSVSSNVLSVVSSVLSVVLVVLCCCQLLNPDPLSVCSSVSLNLSSLLNSLQSNLLSLLSSQLSNQQPVHVPLSVVLSVVSSVLLSVLSCVCCVPVNNPLLSVLSRVSLNLSSLLNSLLSNLLSLQLSLLSHDHDPDDVVSVVSSVVSSVVSSVLLVVQLVCQQVPPLPPDHSSRCSVVSPNVSSNSSSVSSSVVSNVVSVVVD